Protein AF-A0AAD9S225-F1 (afdb_monomer)

Foldseek 3Di:
DDDPPPDPPDPDPPPPCVVCVVVLLCCCPVVVDDLVVSLVVVVVVVDPDDDSVVSVCCCCPVVVDDPDDDLVVLLVVVVVCVVLVPPPVCPDSPDDDWDDDSNDTDDPVRSVVSSVVSVSVVVVVPVPPPPPPVPPPPPPPPDDDDDPDPDDDPPDDPDDDDDPPPDDDDDDDDDDDDDDDDDDDDDDDDDDDDDDDDDDDDDDDDDDDPPPPPPPPPPPPVPPPDPDPPPPPDDDDDDDDD

Structure (mmCIF, N/CA/C/O backbone):
data_AF-A0AAD9S225-F1
#
_entry.id   AF-A0AAD9S225-F1
#
loop_
_atom_site.group_PDB
_atom_site.id
_atom_site.type_symbol
_atom_site.label_atom_id
_atom_site.label_alt_id
_atom_site.label_comp_id
_atom_site.label_asym_id
_atom_site.label_entity_id
_atom_site.label_seq_id
_atom_site.pdbx_PDB_ins_code
_atom_site.Cartn_x
_atom_site.Cartn_y
_atom_site.Cartn_z
_atom_site.occupancy
_atom_site.B_iso_or_equiv
_atom_site.auth_seq_id
_atom_site.auth_comp_id
_atom_site.auth_asym_id
_atom_site.auth_atom_id
_atom_site.pdbx_PDB_model_num
ATOM 1 N N . MET A 1 1 ? -30.671 -4.377 -16.176 1.00 51.84 1 MET A N 1
ATOM 2 C CA . MET A 1 1 ? -30.021 -4.356 -14.847 1.00 51.84 1 MET A CA 1
ATOM 3 C C . MET A 1 1 ? -29.310 -3.015 -14.700 1.00 51.84 1 MET A C 1
ATOM 5 O O . MET A 1 1 ? -28.322 -2.814 -15.397 1.00 51.84 1 MET A O 1
ATOM 9 N N . PRO A 1 2 ? -29.843 -2.059 -13.921 1.00 59.31 2 PRO A N 1
ATOM 10 C CA . PRO A 1 2 ? -29.206 -0.758 -13.739 1.00 59.31 2 PRO A CA 1
ATOM 11 C C . PRO A 1 2 ? -27.871 -0.929 -13.006 1.00 59.31 2 PRO A C 1
ATOM 13 O O . PRO A 1 2 ? -27.799 -1.584 -11.969 1.00 59.31 2 PRO A O 1
ATOM 16 N N . ALA A 1 3 ? -26.801 -0.362 -13.563 1.00 62.50 3 ALA A N 1
ATOM 17 C CA . ALA A 1 3 ? -25.506 -0.328 -12.904 1.00 62.50 3 ALA A CA 1
ATOM 18 C C . ALA A 1 3 ? -25.627 0.558 -11.659 1.00 62.50 3 ALA A C 1
ATOM 20 O O . ALA A 1 3 ? -25.791 1.771 -11.771 1.00 62.50 3 ALA A O 1
ATOM 21 N N . HIS A 1 4 ? -25.570 -0.043 -10.469 1.00 60.03 4 HIS A N 1
ATOM 22 C CA . HIS A 1 4 ? -25.487 0.710 -9.224 1.00 60.03 4 HIS A CA 1
ATOM 23 C C . HIS A 1 4 ? -24.165 1.481 -9.215 1.00 60.03 4 HIS A C 1
ATOM 25 O O . HIS A 1 4 ? -23.107 0.943 -8.881 1.00 60.03 4 HIS A O 1
ATOM 31 N N . SER A 1 5 ? -24.221 2.749 -9.619 1.00 65.88 5 SER A N 1
ATOM 32 C CA . SER A 1 5 ? -23.138 3.704 -9.448 1.00 65.88 5 SER A CA 1
ATOM 33 C C . SER A 1 5 ? -22.826 3.780 -7.957 1.00 65.88 5 SER A C 1
ATOM 35 O O . SER A 1 5 ? -23.602 4.341 -7.183 1.00 65.88 5 SER A O 1
ATOM 37 N N . ARG A 1 6 ? -21.712 3.167 -7.537 1.00 68.38 6 ARG A N 1
ATOM 38 C CA . ARG A 1 6 ? -21.201 3.297 -6.171 1.00 68.38 6 ARG A CA 1
ATOM 39 C C . ARG A 1 6 ? -20.896 4.771 -5.945 1.00 68.38 6 ARG A C 1
ATOM 41 O O . ARG A 1 6 ? -19.870 5.261 -6.412 1.00 68.38 6 ARG A O 1
ATOM 48 N N . ALA A 1 7 ? -21.806 5.466 -5.269 1.00 71.88 7 ALA A N 1
ATOM 49 C CA . ALA A 1 7 ? -21.567 6.815 -4.796 1.00 71.88 7 ALA A CA 1
ATOM 50 C C . ALA A 1 7 ? -20.256 6.794 -4.006 1.00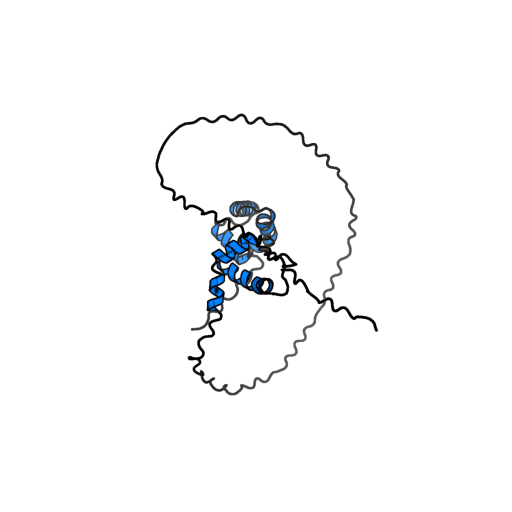 71.88 7 ALA A C 1
ATOM 52 O O . ALA A 1 7 ? -20.094 5.996 -3.078 1.00 71.88 7 ALA A O 1
ATOM 53 N N . ILE A 1 8 ? -19.288 7.607 -4.431 1.00 69.38 8 ILE A N 1
ATOM 54 C CA . ILE A 1 8 ? -18.036 7.756 -3.698 1.00 69.38 8 ILE A CA 1
ATOM 55 C C . ILE A 1 8 ? -18.437 8.318 -2.333 1.00 69.38 8 ILE A C 1
ATOM 57 O O . ILE A 1 8 ? -19.059 9.383 -2.305 1.00 69.38 8 ILE A O 1
ATOM 61 N N . PRO A 1 9 ? -18.153 7.618 -1.220 1.00 67.69 9 PRO A N 1
ATOM 62 C CA . PRO A 1 9 ? -18.540 8.099 0.094 1.00 67.69 9 PRO A CA 1
ATOM 63 C C . PRO A 1 9 ? -17.932 9.485 0.290 1.00 67.69 9 PRO A C 1
ATOM 65 O O . PRO A 1 9 ? -16.713 9.664 0.201 1.00 67.69 9 PRO A O 1
ATOM 68 N N . VAL A 1 10 ? -18.808 10.470 0.483 1.00 67.25 10 VAL A N 1
ATOM 69 C CA . VAL A 1 10 ? -18.423 11.855 0.738 1.00 67.25 10 VAL A CA 1
ATOM 70 C C . VAL A 1 10 ? -17.549 11.851 1.987 1.00 67.25 10 VAL A C 1
ATOM 72 O O . VAL A 1 10 ? -17.947 11.338 3.032 1.00 67.25 10 VAL A O 1
ATOM 75 N N . ARG A 1 11 ? -16.324 12.367 1.856 1.00 65.75 11 ARG A N 1
ATOM 76 C CA . ARG A 1 11 ? -15.382 12.504 2.969 1.00 65.75 11 ARG A CA 1
ATOM 77 C C . ARG A 1 11 ? -16.007 13.438 4.000 1.00 65.75 11 ARG A C 1
ATOM 79 O O . ARG A 1 11 ? -16.084 14.639 3.761 1.00 65.75 11 ARG A O 1
ATOM 86 N N . SER A 1 12 ? -16.462 12.898 5.125 1.00 71.00 12 SER A N 1
ATOM 87 C CA . SER A 1 12 ? -16.866 13.710 6.270 1.00 71.00 12 SER A CA 1
ATOM 88 C C . SER A 1 12 ? -15.643 14.496 6.744 1.00 71.00 12 SER A C 1
ATOM 90 O O . SER A 1 12 ? -14.639 13.885 7.117 1.00 71.00 12 SER A O 1
ATOM 92 N N . ALA A 1 13 ? -15.710 15.830 6.696 1.00 62.69 13 ALA A N 1
ATOM 93 C CA . ALA A 1 13 ? -14.618 16.726 7.095 1.00 62.69 13 ALA A CA 1
ATOM 94 C C . ALA A 1 13 ? -14.143 16.484 8.544 1.00 62.69 13 ALA A C 1
ATOM 96 O O . ALA A 1 13 ? -12.997 16.781 8.871 1.00 62.69 13 ALA A O 1
ATOM 97 N N . ASP A 1 14 ? -14.981 15.840 9.359 1.00 71.06 14 ASP A N 1
ATOM 98 C CA . ASP A 1 14 ? -14.706 15.496 10.753 1.00 71.06 14 ASP A CA 1
ATOM 99 C C . ASP A 1 14 ? -14.158 14.072 10.961 1.00 71.06 14 ASP A C 1
ATOM 101 O O . ASP A 1 14 ? -14.161 13.565 12.085 1.00 71.06 14 ASP A O 1
ATOM 105 N N . ASP A 1 15 ? -13.685 13.378 9.913 1.00 89.44 15 ASP A N 1
ATOM 106 C CA . ASP A 1 15 ? -13.102 12.048 10.114 1.00 89.44 15 ASP A CA 1
ATOM 107 C C . ASP A 1 15 ? -11.775 12.163 10.885 1.00 89.44 15 ASP A C 1
ATOM 109 O O . ASP A 1 15 ? -10.758 12.630 10.362 1.00 89.44 15 ASP A O 1
ATOM 113 N N . VAL A 1 16 ? -11.778 11.705 12.141 1.00 93.56 16 VAL A N 1
ATOM 114 C CA . VAL A 1 16 ? -10.637 11.739 13.078 1.00 93.56 16 VAL A CA 1
ATOM 115 C C . VAL A 1 16 ? -9.352 11.186 12.434 1.00 93.56 16 VAL A C 1
ATOM 117 O O . VAL A 1 16 ? -8.251 11.653 12.715 1.00 93.56 16 VAL A O 1
ATOM 120 N N . TRP A 1 17 ? -9.478 10.250 11.489 1.00 94.19 17 TRP A N 1
ATOM 121 C CA . TRP A 1 17 ? -8.362 9.701 10.713 1.00 94.19 17 TRP A CA 1
ATOM 122 C C . TRP A 1 17 ? -7.634 10.724 9.839 1.00 94.19 17 TRP A C 1
ATOM 124 O O . TRP A 1 17 ? -6.413 10.659 9.732 1.00 94.19 17 TRP A O 1
ATOM 134 N N . HIS A 1 18 ? -8.358 11.642 9.196 1.00 93.12 18 HIS A N 1
ATOM 135 C CA . HIS A 1 18 ? -7.764 12.684 8.353 1.00 93.12 18 HIS A CA 1
ATOM 136 C C . HIS A 1 18 ? -7.072 13.747 9.207 1.00 93.12 18 HIS A C 1
ATOM 138 O O . HIS A 1 18 ? -5.959 14.162 8.890 1.00 93.12 18 HIS A O 1
ATOM 144 N N . ARG A 1 19 ? -7.678 14.114 10.344 1.00 94.62 19 ARG A N 1
ATOM 145 C CA . ARG A 1 19 ? -7.103 15.089 11.283 1.00 94.62 19 ARG A CA 1
ATOM 146 C C . ARG A 1 19 ? -5.702 14.696 11.759 1.00 94.62 19 ARG A C 1
ATOM 148 O O . ARG A 1 19 ? -4.845 15.561 11.902 1.00 94.62 19 ARG A O 1
ATOM 155 N N . HIS A 1 20 ? -5.456 13.403 11.967 1.00 96.00 20 HIS A N 1
ATOM 156 C CA . HIS A 1 20 ? -4.150 12.895 12.397 1.00 96.00 20 HIS A CA 1
ATOM 157 C C . HIS A 1 20 ? -3.403 12.116 11.307 1.00 96.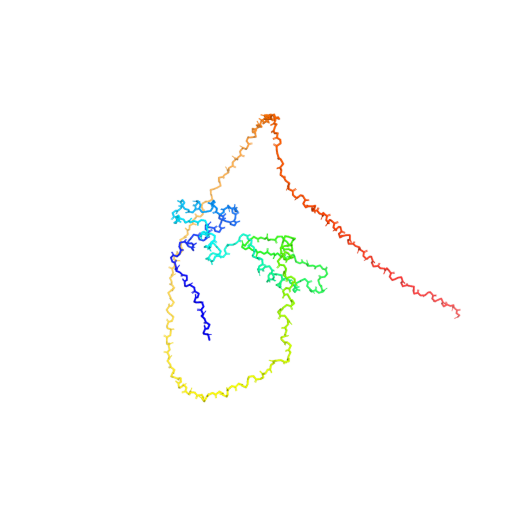00 20 HIS A C 1
ATOM 159 O O . HIS A 1 20 ? -2.490 11.345 11.609 1.00 96.00 20 HIS A O 1
ATOM 165 N N . GLU A 1 21 ? -3.750 12.312 10.033 1.00 95.06 21 GLU A N 1
ATOM 166 C CA . GLU A 1 21 ? -3.116 11.604 8.918 1.00 95.06 21 GLU A CA 1
ATOM 167 C C . GLU A 1 21 ? -1.596 11.808 8.900 1.00 95.06 21 GLU A C 1
ATOM 169 O O . GLU A 1 21 ? -0.853 10.854 8.680 1.00 95.06 21 GLU A O 1
ATOM 174 N N . SER A 1 22 ? -1.120 13.029 9.162 1.00 95.56 22 SER A N 1
ATOM 175 C CA . SER A 1 22 ? 0.312 13.354 9.181 1.00 95.56 22 SER A CA 1
ATOM 176 C C . SER A 1 22 ? 1.071 12.570 10.255 1.00 95.56 22 SER A C 1
ATOM 178 O O . SER A 1 22 ? 2.108 11.979 9.964 1.00 95.56 22 SER A O 1
ATOM 180 N N . GLN A 1 23 ? 0.522 12.499 11.468 1.00 97.00 23 GLN A N 1
ATOM 181 C CA . GLN A 1 23 ? 1.107 11.758 12.588 1.00 97.00 23 GLN A CA 1
ATOM 182 C C . GLN A 1 23 ? 1.129 10.254 12.306 1.00 97.00 23 GLN A C 1
ATOM 184 O O . GLN A 1 23 ? 2.142 9.594 12.521 1.00 97.00 23 GLN A O 1
ATOM 189 N N . ILE A 1 24 ? 0.031 9.715 11.769 1.00 96.62 24 ILE A N 1
ATOM 190 C CA . ILE A 1 24 ? -0.061 8.304 11.383 1.00 96.62 24 ILE A CA 1
ATOM 191 C C . ILE A 1 24 ? 0.952 7.986 10.277 1.00 96.62 24 ILE A C 1
ATOM 193 O O . ILE A 1 24 ? 1.637 6.967 10.346 1.00 96.62 24 ILE A O 1
ATOM 197 N N . LYS A 1 25 ? 1.075 8.854 9.263 1.00 94.94 25 LYS A N 1
ATOM 198 C CA . LYS A 1 25 ? 2.061 8.704 8.184 1.00 94.94 25 LYS A CA 1
ATOM 199 C C . LYS A 1 25 ? 3.484 8.703 8.716 1.00 94.94 25 LYS A C 1
ATOM 201 O O . LYS A 1 25 ? 4.252 7.837 8.311 1.00 94.94 25 LYS A O 1
ATOM 206 N N . ASP A 1 26 ? 3.816 9.620 9.618 1.00 95.00 26 ASP A N 1
ATOM 207 C CA . ASP A 1 26 ? 5.150 9.701 10.206 1.00 95.00 26 ASP A CA 1
ATOM 208 C C . ASP A 1 26 ? 5.508 8.422 10.978 1.00 95.00 26 ASP A C 1
ATOM 210 O O . ASP A 1 26 ? 6.503 7.761 10.671 1.00 95.00 26 ASP A O 1
ATOM 214 N N . LEU A 1 27 ? 4.634 7.991 11.893 1.00 96.12 27 LEU A N 1
ATOM 215 C CA . LEU A 1 27 ? 4.838 6.767 12.672 1.00 96.12 27 LEU A CA 1
ATOM 216 C C . LEU A 1 27 ? 4.964 5.526 11.770 1.00 96.12 27 LEU A C 1
ATOM 218 O O . LEU A 1 27 ? 5.838 4.678 11.963 1.00 96.12 27 LEU A O 1
ATOM 222 N N . TYR A 1 28 ? 4.099 5.416 10.761 1.00 93.31 28 TYR A N 1
ATOM 223 C CA . TYR A 1 28 ? 4.013 4.222 9.925 1.00 93.31 28 TYR A CA 1
ATOM 224 C C . TYR A 1 28 ? 5.099 4.158 8.838 1.00 93.31 28 TYR A C 1
ATOM 226 O O . TYR A 1 28 ? 5.659 3.090 8.584 1.00 93.31 28 TYR A O 1
ATOM 234 N N . GLN A 1 29 ? 5.400 5.277 8.170 1.00 90.94 29 GLN A N 1
ATOM 235 C CA . GLN A 1 29 ? 6.346 5.331 7.047 1.00 90.94 29 GLN A CA 1
ATOM 236 C C . GLN A 1 29 ? 7.765 5.669 7.499 1.00 90.94 29 GLN A C 1
ATOM 238 O O . GLN A 1 29 ? 8.698 4.939 7.155 1.00 90.94 29 GLN A O 1
ATOM 243 N N . ASN A 1 30 ? 7.923 6.757 8.259 1.00 91.06 30 ASN A N 1
ATOM 244 C CA . ASN A 1 30 ? 9.236 7.286 8.622 1.00 91.06 30 ASN A CA 1
ATOM 245 C C . ASN A 1 30 ? 9.840 6.462 9.759 1.00 91.06 30 ASN A C 1
ATOM 247 O O . ASN A 1 30 ? 10.951 5.953 9.632 1.00 91.06 30 ASN A O 1
ATOM 251 N N . GLN A 1 31 ? 9.069 6.238 10.826 1.00 94.50 31 GLN A N 1
ATOM 252 C CA . GLN A 1 31 ? 9.535 5.488 11.997 1.00 94.50 31 GLN A CA 1
ATOM 253 C C . GLN A 1 31 ? 9.406 3.964 11.838 1.00 94.50 31 GLN A C 1
ATOM 255 O O . GLN A 1 31 ? 9.923 3.210 12.659 1.00 94.50 31 GLN A O 1
ATOM 260 N N . ARG A 1 32 ? 8.732 3.495 10.775 1.00 91.44 32 ARG A N 1
ATOM 261 C CA . ARG A 1 32 ? 8.502 2.071 10.456 1.00 91.44 32 ARG A CA 1
ATOM 262 C C . ARG A 1 32 ? 7.884 1.252 11.601 1.00 91.44 32 ARG A C 1
ATOM 264 O O . ARG A 1 32 ? 8.096 0.036 11.647 1.00 91.44 32 ARG A O 1
ATOM 271 N N . LYS A 1 33 ? 7.099 1.893 12.472 1.00 96.00 33 LYS A N 1
ATOM 272 C CA . LYS A 1 33 ? 6.408 1.249 13.598 1.00 96.00 33 LYS A CA 1
ATOM 273 C C . LYS A 1 33 ? 5.445 0.162 13.115 1.00 96.00 33 LYS A C 1
ATOM 275 O O . LYS A 1 33 ? 4.930 0.212 11.989 1.00 96.00 33 LYS A O 1
ATOM 280 N N . THR A 1 34 ? 5.223 -0.855 13.943 1.00 95.94 34 THR A N 1
ATOM 281 C CA . THR A 1 34 ? 4.218 -1.888 13.648 1.00 95.94 34 THR A CA 1
ATOM 282 C C . THR A 1 34 ? 2.812 -1.298 13.749 1.00 95.94 34 THR A C 1
ATOM 284 O O . THR A 1 34 ? 2.601 -0.250 14.354 1.00 95.94 34 THR A O 1
ATOM 287 N N . LEU A 1 35 ? 1.817 -1.938 13.125 1.00 96.12 35 LEU A N 1
ATOM 288 C CA . LEU A 1 35 ? 0.449 -1.418 13.188 1.00 96.12 35 LEU A CA 1
ATOM 289 C C . LEU A 1 35 ? -0.095 -1.392 14.623 1.00 96.12 35 LEU A C 1
ATOM 291 O O . LEU A 1 35 ? -0.832 -0.478 14.975 1.00 96.12 35 LEU A O 1
ATOM 295 N N . GLU A 1 36 ? 0.284 -2.380 15.431 1.00 97.50 36 GLU A N 1
ATOM 296 C CA . GLU A 1 36 ? -0.081 -2.481 16.844 1.00 97.50 36 GLU A CA 1
ATOM 297 C C . GLU A 1 36 ? 0.508 -1.322 17.653 1.00 97.50 36 GLU A C 1
ATOM 299 O O . GLU A 1 36 ? -0.218 -0.675 18.403 1.00 97.50 36 GLU A O 1
ATOM 304 N N . GLU A 1 37 ? 1.780 -0.985 17.421 1.00 98.06 37 GLU A N 1
ATOM 305 C CA . GLU A 1 37 ? 2.431 0.180 18.034 1.00 98.06 37 GLU A CA 1
ATOM 306 C C . GLU A 1 37 ? 1.768 1.494 17.612 1.00 98.06 37 GLU A C 1
ATOM 308 O O . GLU A 1 37 ? 1.487 2.341 18.457 1.00 98.06 37 GLU A O 1
ATOM 313 N N . VAL A 1 38 ? 1.491 1.674 16.313 1.00 97.56 38 VAL A N 1
ATOM 314 C CA . VAL A 1 38 ? 0.813 2.885 15.820 1.00 97.56 38 VAL A CA 1
ATOM 315 C C . VAL A 1 38 ? -0.570 3.011 16.445 1.00 97.56 38 VAL A C 1
ATOM 317 O O . VAL A 1 38 ? -0.938 4.092 16.892 1.00 97.56 38 VAL A O 1
ATOM 320 N N . LYS A 1 39 ? -1.323 1.911 16.510 1.00 97.69 39 LYS A N 1
ATOM 321 C CA . LYS A 1 39 ? -2.622 1.870 17.178 1.00 97.69 39 LYS A CA 1
ATOM 322 C C . LYS A 1 39 ? -2.490 2.307 18.639 1.00 97.69 39 LYS A C 1
ATOM 324 O O . LYS A 1 39 ? -3.200 3.221 19.042 1.00 97.69 39 LYS A O 1
ATOM 329 N N . HIS A 1 40 ? -1.584 1.694 19.400 1.00 98.38 40 HIS A N 1
ATOM 330 C CA . HIS A 1 40 ? -1.391 1.992 20.820 1.00 98.38 40 HIS A CA 1
ATOM 331 C C . HIS A 1 40 ? -1.064 3.473 21.052 1.00 98.38 40 HIS A C 1
ATOM 333 O O . HIS A 1 40 ? -1.771 4.156 21.788 1.00 98.38 40 HIS A O 1
ATOM 339 N N . LEU A 1 41 ? -0.068 4.000 20.333 1.00 97.94 41 LEU A N 1
ATOM 340 C CA . LEU A 1 41 ? 0.364 5.399 20.440 1.00 97.94 41 LEU A CA 1
ATOM 341 C C . LEU A 1 41 ? -0.735 6.400 20.069 1.00 97.94 41 LEU A C 1
ATOM 343 O O . LEU A 1 41 ? -0.763 7.521 20.574 1.00 97.94 41 LEU A O 1
ATOM 347 N N . MET A 1 42 ? -1.619 6.038 19.142 1.00 97.75 42 MET A N 1
ATOM 348 C CA . MET A 1 42 ? -2.727 6.902 18.748 1.00 97.75 42 MET A CA 1
ATOM 349 C C . MET A 1 42 ? -3.900 6.804 19.726 1.00 97.75 42 MET A C 1
ATOM 351 O O . MET A 1 42 ? -4.535 7.821 20.002 1.00 97.75 42 MET A O 1
ATOM 355 N N . GLU A 1 43 ? -4.186 5.619 20.273 1.00 97.50 43 GLU A N 1
ATOM 356 C CA . GLU A 1 43 ? -5.205 5.426 21.316 1.00 97.50 43 GLU A CA 1
ATOM 357 C C . GLU A 1 43 ? -4.839 6.187 22.600 1.00 97.50 43 GLU A C 1
ATOM 359 O O . GLU A 1 43 ? -5.709 6.826 23.188 1.00 97.50 43 GLU A O 1
ATOM 364 N N . GLU A 1 44 ? -3.555 6.240 22.970 1.00 97.81 44 GLU A N 1
ATOM 365 C CA . GLU A 1 44 ? -3.050 7.102 24.054 1.00 97.81 44 GLU A CA 1
ATOM 366 C C . GLU A 1 44 ? -3.292 8.597 23.794 1.00 97.81 44 GLU A C 1
ATOM 368 O O . GLU A 1 44 ? -3.530 9.366 24.722 1.00 97.81 44 GLU A O 1
ATOM 373 N N . LYS A 1 45 ? -3.302 9.015 22.524 1.00 96.31 45 LYS A N 1
ATOM 374 C CA . LYS A 1 45 ? -3.621 10.390 22.099 1.00 96.31 45 LYS A CA 1
ATOM 375 C C . LYS A 1 45 ? -5.126 10.657 21.980 1.00 96.31 45 LYS A C 1
ATOM 377 O O . LYS A 1 45 ? -5.518 11.692 21.442 1.00 96.31 45 LYS A O 1
ATOM 382 N N . GLY A 1 46 ? -5.967 9.736 22.451 1.00 95.88 46 GLY A N 1
ATOM 383 C CA . GLY A 1 46 ? -7.421 9.874 22.444 1.00 95.88 46 GLY A CA 1
ATOM 384 C C . GLY A 1 46 ? -8.113 9.322 21.195 1.00 95.88 46 GLY A C 1
ATOM 385 O O . GLY A 1 46 ? -9.284 9.635 20.973 1.00 95.88 46 GLY A O 1
ATOM 386 N N . PHE A 1 47 ? -7.447 8.501 20.369 1.00 95.88 47 PHE A N 1
ATOM 387 C CA . PHE A 1 47 ? -8.162 7.773 19.315 1.00 95.88 47 PHE A CA 1
ATOM 388 C C . PHE A 1 47 ? -9.170 6.780 19.906 1.00 95.88 47 PHE A C 1
ATOM 390 O O . PHE A 1 47 ? -8.913 6.170 20.946 1.00 95.88 47 PHE A O 1
ATOM 397 N N . PRO A 1 48 ? -10.305 6.547 19.221 1.00 95.50 48 PRO A N 1
ATOM 398 C CA . PRO A 1 48 ? -11.270 5.552 19.659 1.00 95.50 48 PRO A CA 1
ATOM 399 C C . PRO A 1 48 ? -10.641 4.156 19.652 1.00 95.50 48 PRO A C 1
ATOM 401 O O . PRO A 1 48 ? -10.096 3.725 18.630 1.00 95.50 48 PRO A O 1
ATOM 404 N N . LYS A 1 49 ? -10.795 3.431 20.767 1.00 97.62 49 LYS A N 1
ATOM 405 C CA . LYS A 1 49 ? -10.329 2.048 20.911 1.00 97.62 49 LYS A CA 1
ATOM 406 C C . LYS A 1 49 ? -11.068 1.146 19.926 1.00 97.62 49 LYS A C 1
ATOM 408 O O . LYS A 1 49 ? -12.259 0.883 20.084 1.00 97.62 49 LYS A O 1
ATOM 413 N N . LYS A 1 50 ? -10.377 0.702 18.877 1.00 96.62 50 LYS A N 1
ATOM 414 C CA . LYS A 1 50 ? -10.950 -0.098 17.778 1.00 96.62 50 LYS A CA 1
ATOM 415 C C . LYS A 1 50 ? -10.118 -1.360 17.539 1.00 96.62 50 LYS A C 1
ATOM 417 O O . LYS A 1 50 ? -8.915 -1.365 17.804 1.00 96.62 50 LYS A O 1
ATOM 422 N N . PRO A 1 51 ? -10.710 -2.451 17.024 1.00 97.94 51 PRO A N 1
ATOM 423 C CA . PRO A 1 51 ? -9.942 -3.651 16.710 1.00 97.94 51 PRO A CA 1
ATOM 424 C C . PRO A 1 51 ? -8.919 -3.371 15.598 1.00 97.94 51 PRO A C 1
ATOM 426 O O . PRO A 1 51 ? -9.099 -2.468 14.776 1.00 97.94 51 PRO A O 1
ATOM 429 N N . LEU A 1 52 ? -7.840 -4.160 15.568 1.00 97.44 52 LEU A N 1
ATOM 430 C CA . LEU A 1 52 ? -6.728 -3.981 14.626 1.00 97.44 52 LEU A CA 1
ATOM 431 C C . LEU A 1 52 ? -7.186 -4.092 13.158 1.00 97.44 52 LEU A C 1
ATOM 433 O O . LEU A 1 52 ? -6.715 -3.351 12.300 1.00 97.44 52 LEU A O 1
ATOM 437 N N . SER A 1 53 ? -8.179 -4.940 12.876 1.00 96.62 53 SER A N 1
ATOM 438 C CA . SER A 1 53 ? -8.788 -5.088 11.545 1.00 96.62 53 SER A CA 1
ATOM 439 C C . SER A 1 53 ? -9.413 -3.787 11.023 1.00 96.62 53 SER A C 1
ATOM 441 O O . SER A 1 53 ? -9.273 -3.449 9.843 1.00 96.62 53 SER A O 1
ATOM 443 N N . THR A 1 54 ? -10.057 -3.012 11.899 1.00 96.12 54 THR A N 1
ATOM 444 C CA . THR A 1 54 ? -10.616 -1.700 11.551 1.00 96.12 54 THR A CA 1
ATOM 445 C C . THR A 1 54 ? -9.509 -0.691 11.275 1.00 96.12 54 THR A C 1
ATOM 447 O O . THR A 1 54 ? -9.622 0.080 10.322 1.00 96.12 54 THR A O 1
ATOM 450 N N . TRP A 1 55 ? -8.422 -0.725 12.054 1.00 95.62 55 TRP A N 1
ATOM 451 C CA . TRP A 1 55 ? -7.228 0.086 11.803 1.00 95.62 55 TRP A CA 1
ATOM 452 C C . TRP A 1 55 ? -6.629 -0.211 10.427 1.00 95.62 55 TRP A C 1
ATOM 454 O O . TRP A 1 55 ? -6.427 0.707 9.634 1.00 95.62 55 TRP A O 1
ATOM 464 N N . GLU A 1 56 ? -6.423 -1.484 10.091 1.00 94.38 56 GLU A N 1
ATOM 465 C CA . GLU A 1 56 ? -5.916 -1.870 8.773 1.00 94.38 56 GLU A CA 1
ATOM 466 C C . GLU A 1 56 ? -6.815 -1.400 7.630 1.00 94.38 56 GLU A C 1
ATOM 468 O O . GLU A 1 56 ? -6.328 -0.931 6.599 1.00 94.38 56 GLU A O 1
ATOM 473 N N . SER A 1 57 ? -8.129 -1.561 7.787 1.00 94.38 57 SER A N 1
ATOM 474 C CA . SER A 1 57 ? -9.103 -1.186 6.761 1.00 94.38 57 SER A CA 1
ATOM 475 C C . SER A 1 57 ? -9.101 0.328 6.554 1.00 94.38 57 SER A C 1
ATOM 477 O O . SER A 1 57 ? -8.981 0.791 5.422 1.00 94.38 57 SER A O 1
ATOM 479 N N . LYS A 1 58 ? -9.083 1.114 7.639 1.00 94.44 58 LYS A N 1
ATOM 480 C CA . LYS A 1 58 ? -9.010 2.580 7.579 1.00 94.44 58 LYS A CA 1
ATOM 481 C C . LYS A 1 58 ? -7.692 3.088 6.999 1.00 94.44 58 LYS A C 1
ATOM 483 O O . LYS A 1 58 ? -7.713 3.954 6.127 1.00 94.44 58 LYS A O 1
ATOM 488 N N . LEU A 1 59 ? -6.547 2.517 7.376 1.00 93.75 59 LEU A N 1
ATOM 489 C CA . LEU A 1 59 ? -5.274 2.876 6.741 1.00 93.75 59 LEU A CA 1
ATOM 490 C C . LEU A 1 59 ? -5.301 2.609 5.231 1.00 93.75 59 LEU A C 1
ATOM 492 O O . LEU A 1 59 ? -4.866 3.458 4.453 1.00 93.75 59 LEU A O 1
ATOM 496 N N . ARG A 1 60 ? -5.851 1.463 4.810 1.00 92.00 60 ARG A N 1
ATOM 497 C CA . ARG A 1 60 ? -5.897 1.052 3.399 1.00 92.00 60 ARG A CA 1
ATOM 498 C C . ARG A 1 60 ? -6.889 1.851 2.561 1.00 92.00 60 ARG A C 1
ATOM 500 O O . ARG A 1 60 ? -6.554 2.215 1.437 1.00 92.00 60 ARG A O 1
ATOM 507 N N . GLU A 1 61 ? -8.097 2.072 3.060 1.00 91.25 61 GLU A N 1
ATOM 508 C CA . GLU A 1 61 ? -9.198 2.667 2.295 1.00 91.25 61 GLU A CA 1
ATOM 509 C C . GLU A 1 61 ? -9.207 4.190 2.409 1.00 91.25 61 GLU A C 1
ATOM 511 O O . GLU A 1 61 ? -9.295 4.891 1.399 1.00 91.25 61 GLU A O 1
ATOM 516 N N . THR A 1 62 ? -9.065 4.699 3.634 1.00 92.12 62 THR A N 1
ATOM 517 C CA . THR A 1 62 ? -9.199 6.123 3.951 1.00 92.12 62 THR A CA 1
ATOM 518 C C . THR A 1 62 ? -7.901 6.874 3.666 1.00 92.12 62 THR A C 1
ATOM 520 O O . THR A 1 62 ? -7.919 7.862 2.933 1.00 92.12 62 THR A O 1
ATOM 523 N N . LEU A 1 63 ? -6.766 6.386 4.180 1.00 92.19 63 LEU A N 1
ATOM 524 C CA . LEU A 1 63 ? -5.462 7.053 4.022 1.00 92.19 63 LEU A CA 1
ATOM 525 C C . LEU A 1 63 ? -4.645 6.537 2.827 1.00 92.19 63 LEU A C 1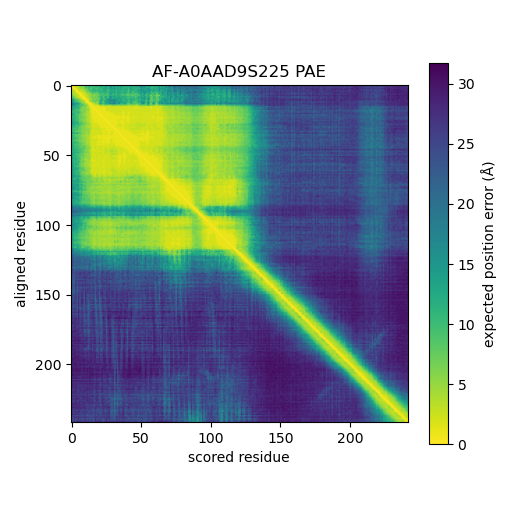
ATOM 527 O O . LEU A 1 63 ? -3.596 7.093 2.506 1.00 92.19 63 LEU A O 1
ATOM 531 N N . ARG A 1 64 ? -5.105 5.461 2.170 1.00 90.56 64 ARG A N 1
ATOM 532 C CA . ARG A 1 64 ? -4.384 4.755 1.091 1.00 90.56 64 ARG A CA 1
ATOM 533 C C . ARG A 1 64 ? -2.949 4.365 1.476 1.00 90.56 64 ARG A C 1
ATOM 535 O O . ARG A 1 64 ? -2.083 4.184 0.621 1.00 90.56 64 ARG A O 1
ATOM 542 N N . LEU A 1 65 ? -2.710 4.181 2.772 1.00 92.12 65 LEU A N 1
ATOM 543 C CA . LEU A 1 65 ? -1.435 3.774 3.335 1.00 92.12 65 LEU A CA 1
ATOM 544 C C . LEU A 1 65 ? -1.314 2.259 3.280 1.00 92.12 65 LEU A C 1
ATOM 546 O O . LEU A 1 65 ? -2.098 1.511 3.862 1.00 92.12 65 LEU A O 1
ATOM 550 N N . ARG A 1 66 ? -0.294 1.799 2.563 1.00 90.00 66 ARG A N 1
ATOM 551 C CA . ARG A 1 66 ? 0.065 0.388 2.452 1.00 90.00 66 ARG A CA 1
ATOM 552 C C . ARG A 1 66 ? 1.569 0.228 2.573 1.00 90.00 66 ARG A C 1
ATOM 554 O O . ARG A 1 66 ? 2.331 0.925 1.911 1.00 90.00 66 ARG A O 1
ATOM 561 N N . LYS A 1 67 ? 1.996 -0.745 3.375 1.00 84.81 67 LYS A N 1
ATOM 562 C CA . LYS A 1 67 ? 3.415 -1.110 3.488 1.00 84.81 67 LYS A CA 1
ATOM 563 C C . LYS A 1 67 ? 3.932 -1.841 2.244 1.00 84.81 67 LYS A C 1
ATOM 565 O O . LYS A 1 67 ? 5.123 -1.808 1.960 1.00 84.81 67 LYS A O 1
ATOM 570 N N . ARG A 1 68 ? 3.045 -2.533 1.521 1.00 88.12 68 ARG A N 1
ATOM 571 C CA . ARG A 1 68 ? 3.357 -3.333 0.327 1.00 88.12 68 ARG A CA 1
ATOM 572 C C . ARG A 1 68 ? 2.286 -3.125 -0.743 1.00 88.12 68 ARG A C 1
ATOM 574 O O . ARG A 1 68 ? 1.116 -2.946 -0.405 1.00 88.12 68 ARG A O 1
ATOM 581 N N . ALA A 1 69 ? 2.686 -3.152 -2.013 1.00 91.69 69 ALA A N 1
ATOM 582 C CA . ALA A 1 69 ? 1.748 -3.140 -3.134 1.00 91.69 69 ALA A CA 1
ATOM 583 C C . ALA A 1 69 ? 1.007 -4.485 -3.209 1.00 91.69 69 ALA A C 1
ATOM 585 O O . ALA A 1 69 ? 1.552 -5.519 -2.812 1.00 91.69 69 ALA A O 1
ATOM 586 N N . ASN A 1 70 ? -0.241 -4.472 -3.679 1.00 91.44 70 ASN A N 1
ATOM 587 C CA . ASN A 1 70 ? -1.018 -5.697 -3.834 1.00 91.44 70 ASN A CA 1
ATOM 588 C C . ASN A 1 70 ? -0.535 -6.486 -5.063 1.00 91.44 70 ASN A C 1
ATOM 590 O O . ASN A 1 70 ? -0.018 -5.904 -6.014 1.00 91.44 70 ASN A O 1
ATOM 594 N N . ALA A 1 71 ? -0.785 -7.798 -5.082 1.00 91.12 71 ALA A N 1
ATOM 595 C CA . ALA A 1 71 ? -0.565 -8.664 -6.240 1.00 91.12 71 ALA A CA 1
ATOM 596 C C . ALA A 1 71 ? -1.165 -8.068 -7.526 1.00 91.12 71 ALA A C 1
ATOM 598 O O . ALA A 1 71 ? -0.518 -8.068 -8.564 1.00 91.12 71 ALA A O 1
ATOM 599 N N . LYS A 1 72 ? -2.367 -7.486 -7.427 1.00 89.56 72 LYS A N 1
ATOM 600 C CA . LYS A 1 72 ? -3.086 -6.854 -8.547 1.00 89.56 72 LYS A CA 1
ATOM 601 C C . LYS A 1 72 ? -2.488 -5.522 -9.013 1.00 89.56 72 LYS A C 1
ATOM 603 O O . LYS A 1 72 ? -2.733 -5.118 -10.143 1.00 89.56 72 LYS A O 1
ATOM 608 N N . ASP A 1 73 ? -1.714 -4.850 -8.162 1.00 91.69 73 ASP A N 1
ATOM 609 C CA . ASP A 1 73 ? -1.124 -3.544 -8.474 1.00 91.69 73 ASP A CA 1
ATOM 610 C C . ASP A 1 73 ? 0.190 -3.710 -9.262 1.00 91.69 73 ASP A C 1
ATOM 612 O O . ASP A 1 73 ? 0.550 -2.860 -10.076 1.00 91.69 73 ASP A O 1
ATOM 616 N N . TRP A 1 74 ? 0.907 -4.823 -9.056 1.00 93.56 74 TRP A N 1
ATOM 617 C CA . TRP A 1 74 ? 2.182 -5.103 -9.726 1.00 93.56 74 TRP A CA 1
ATOM 618 C C . TRP A 1 74 ? 2.108 -5.147 -11.261 1.00 93.56 74 TRP A C 1
ATOM 620 O O . TRP A 1 74 ? 2.996 -4.555 -11.880 1.00 93.56 74 TRP A O 1
ATOM 630 N N . PRO A 1 75 ? 1.087 -5.760 -11.899 1.00 90.94 75 PRO A N 1
ATOM 631 C CA . PRO A 1 75 ? 0.915 -5.686 -13.349 1.00 90.94 75 PRO A CA 1
ATOM 632 C C . PRO A 1 75 ? 0.814 -4.251 -13.873 1.00 90.94 75 PRO A C 1
ATOM 634 O O . PRO A 1 75 ? 1.481 -3.908 -14.845 1.00 90.94 75 PRO A O 1
ATOM 637 N N . LEU A 1 76 ? 0.063 -3.382 -13.188 1.00 91.44 76 LEU A N 1
ATOM 638 C CA . LEU A 1 76 ? -0.095 -1.976 -13.579 1.00 91.44 76 LEU A CA 1
ATOM 639 C C . LEU A 1 76 ? 1.228 -1.209 -13.466 1.00 91.44 76 LEU A C 1
ATOM 641 O O . LEU A 1 76 ? 1.606 -0.459 -14.367 1.00 91.44 76 LEU A O 1
ATOM 645 N N . ILE A 1 77 ? 1.965 -1.436 -12.373 1.00 92.69 77 ILE A N 1
ATOM 646 C CA . ILE A 1 77 ? 3.304 -0.866 -12.182 1.00 92.69 77 ILE A CA 1
ATOM 647 C C . ILE A 1 77 ? 4.224 -1.320 -13.323 1.00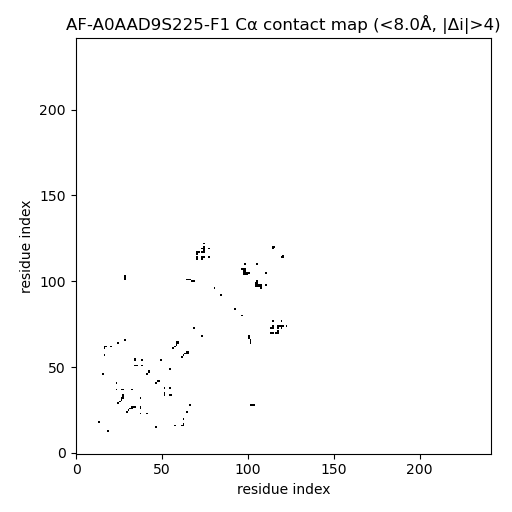 92.69 77 ILE A C 1
ATOM 649 O O . ILE A 1 77 ? 4.919 -0.497 -13.920 1.00 92.69 77 ILE A O 1
ATOM 653 N N . TYR A 1 78 ? 4.203 -2.611 -13.663 1.00 92.44 78 TYR A N 1
ATOM 654 C CA . TYR A 1 78 ? 5.026 -3.166 -14.732 1.00 92.44 78 TYR A CA 1
ATOM 655 C C . TYR A 1 78 ? 4.687 -2.578 -16.104 1.00 92.44 78 TYR A C 1
ATOM 657 O O . TYR A 1 78 ? 5.598 -2.148 -16.815 1.00 92.44 78 TYR A O 1
ATOM 665 N N . GLN A 1 79 ? 3.399 -2.464 -16.439 1.00 92.00 79 GLN A N 1
ATOM 666 C CA . GLN A 1 79 ? 2.929 -1.859 -17.685 1.00 92.00 79 GLN A CA 1
ATOM 667 C C . GLN A 1 79 ? 3.459 -0.429 -17.863 1.00 92.00 79 GLN A C 1
ATOM 669 O O . GLN A 1 79 ? 3.870 -0.046 -18.957 1.00 92.00 79 GLN A O 1
ATOM 674 N N . HIS A 1 80 ? 3.537 0.345 -16.778 1.00 90.88 80 HIS A N 1
ATOM 675 C CA . HIS A 1 80 ? 4.105 1.693 -16.812 1.00 90.88 80 HIS A CA 1
ATOM 676 C C . HIS A 1 80 ? 5.625 1.705 -17.069 1.00 90.88 80 HIS A C 1
ATOM 678 O O . HIS A 1 80 ? 6.166 2.643 -17.660 1.00 90.88 80 HIS A O 1
ATOM 684 N N . ILE A 1 81 ? 6.342 0.666 -16.633 1.00 90.44 81 ILE A N 1
ATOM 685 C CA . ILE A 1 81 ? 7.799 0.567 -16.780 1.00 90.44 81 ILE A CA 1
ATOM 686 C C . ILE A 1 81 ? 8.198 -0.039 -18.135 1.00 90.44 81 ILE A C 1
ATOM 688 O O . ILE A 1 81 ? 9.262 0.295 -18.662 1.00 90.44 81 ILE A O 1
ATOM 692 N N . LEU A 1 82 ? 7.346 -0.879 -18.729 1.00 89.81 82 LEU A N 1
ATOM 693 C CA . LEU A 1 82 ? 7.592 -1.584 -19.990 1.00 89.81 82 LEU A CA 1
ATOM 694 C C . LEU A 1 82 ? 8.120 -0.691 -21.129 1.00 89.81 82 LEU A C 1
ATOM 696 O O . LEU A 1 82 ? 9.143 -1.057 -21.715 1.00 89.81 82 LEU A O 1
ATOM 700 N N . PRO A 1 83 ? 7.528 0.483 -21.436 1.00 88.62 83 PRO A N 1
ATOM 701 C CA . PRO A 1 83 ? 8.040 1.357 -22.492 1.00 88.62 83 PRO A CA 1
ATOM 702 C C . PRO A 1 83 ? 9.494 1.770 -22.256 1.00 88.62 83 PRO A C 1
ATOM 704 O O . PRO A 1 83 ? 10.299 1.804 -23.183 1.00 88.62 83 PRO A O 1
ATOM 707 N N . ARG A 1 84 ? 9.873 2.013 -20.994 1.00 86.81 84 ARG A N 1
ATOM 708 C CA . ARG A 1 84 ? 11.242 2.403 -20.627 1.00 86.81 84 ARG A CA 1
ATOM 709 C C . ARG A 1 84 ? 12.243 1.269 -20.824 1.00 86.81 84 ARG A C 1
ATOM 711 O O . ARG A 1 84 ? 13.393 1.556 -21.142 1.00 86.81 84 ARG A O 1
ATOM 718 N N . LEU A 1 85 ? 11.809 0.022 -20.640 1.00 85.25 85 LEU A N 1
ATOM 719 C CA . LEU A 1 85 ? 12.630 -1.171 -20.860 1.00 85.25 85 LEU A CA 1
ATOM 720 C C . LEU A 1 85 ? 12.763 -1.511 -22.349 1.00 85.25 85 LEU A C 1
ATOM 722 O O . LEU A 1 85 ? 13.833 -1.923 -22.781 1.00 85.25 85 LEU A O 1
ATOM 726 N N . LYS A 1 86 ? 11.697 -1.317 -23.136 1.00 84.38 86 LYS A N 1
ATOM 727 C CA . LYS A 1 86 ? 11.650 -1.684 -24.561 1.00 84.38 86 LYS A CA 1
ATOM 728 C C . LYS A 1 86 ? 12.372 -0.706 -25.490 1.00 84.38 86 LYS A C 1
ATOM 730 O O . LYS A 1 86 ? 12.570 -1.045 -26.648 1.00 84.38 86 LYS A O 1
ATOM 735 N N . HIS A 1 87 ? 12.759 0.491 -25.040 1.00 80.62 87 HIS A N 1
ATOM 736 C CA . HIS A 1 87 ? 13.405 1.477 -25.914 1.00 80.62 87 HIS A CA 1
ATOM 737 C C . HIS A 1 87 ? 14.798 1.006 -26.397 1.00 80.62 87 HIS A C 1
ATOM 739 O O . HIS A 1 87 ? 15.770 1.099 -25.642 1.00 80.62 87 HIS A O 1
ATOM 745 N N . PRO A 1 88 ? 14.952 0.617 -27.681 1.00 68.12 88 PRO A N 1
ATOM 746 C CA . PRO A 1 88 ? 16.170 -0.029 -28.189 1.00 68.12 88 PRO A CA 1
ATOM 747 C C . PRO A 1 88 ? 17.371 0.925 -28.260 1.00 68.12 88 PRO A C 1
ATOM 749 O O . PRO A 1 88 ? 18.525 0.506 -28.230 1.00 68.12 88 PRO A O 1
ATOM 752 N N . LYS A 1 89 ? 17.115 2.240 -28.302 1.00 73.06 89 LYS A N 1
ATOM 753 C CA . LYS A 1 89 ? 18.148 3.285 -28.392 1.00 73.06 89 LYS A CA 1
ATOM 754 C C . LYS A 1 89 ? 18.882 3.549 -27.068 1.00 73.06 89 LYS A C 1
ATOM 756 O O . LYS A 1 89 ? 19.819 4.342 -27.039 1.00 73.06 89 LYS A O 1
ATOM 761 N N . LYS A 1 90 ? 18.482 2.911 -25.961 1.00 63.62 90 LYS A N 1
ATOM 762 C CA . LYS A 1 90 ? 19.129 3.046 -24.647 1.00 63.62 90 LYS A CA 1
ATOM 763 C C . LYS A 1 90 ? 19.752 1.711 -24.231 1.00 63.62 90 LYS A C 1
ATOM 765 O O . LYS A 1 90 ? 19.264 1.065 -23.315 1.00 63.62 90 LYS A O 1
ATOM 770 N N . LYS A 1 91 ? 20.865 1.326 -24.875 1.00 63.06 91 LYS A N 1
ATOM 771 C CA . LYS A 1 91 ? 21.666 0.129 -24.513 1.00 63.06 91 LYS A CA 1
ATOM 772 C C . LYS A 1 91 ? 22.115 0.104 -23.038 1.00 63.06 91 LYS A C 1
ATOM 774 O O . LYS A 1 91 ? 22.431 -0.953 -22.514 1.00 63.06 91 LYS A O 1
ATOM 779 N N . ALA A 1 92 ? 22.067 1.246 -22.350 1.00 64.38 92 ALA A N 1
ATOM 780 C CA . ALA A 1 92 ? 22.054 1.333 -20.897 1.00 64.38 92 ALA A CA 1
ATOM 781 C C . ALA A 1 92 ? 20.906 2.261 -20.470 1.00 64.38 92 ALA A C 1
ATOM 783 O O . ALA A 1 92 ? 20.783 3.374 -21.001 1.00 64.38 92 ALA A O 1
ATOM 784 N N . LEU A 1 93 ? 20.071 1.848 -19.507 1.00 65.25 93 LEU A N 1
ATOM 785 C CA . LEU A 1 93 ? 19.150 2.766 -18.833 1.00 65.25 93 LEU A CA 1
ATOM 786 C C . LEU A 1 93 ? 19.988 3.851 -18.139 1.00 65.25 93 LEU A C 1
ATOM 788 O O . LEU A 1 93 ? 20.406 3.694 -16.998 1.00 65.25 93 LEU A O 1
ATOM 792 N N . LYS A 1 94 ? 20.221 4.981 -18.821 1.00 71.25 94 LYS A N 1
ATOM 793 C CA . LYS A 1 94 ? 20.973 6.125 -18.268 1.00 71.25 94 LYS A CA 1
ATOM 794 C C . LYS A 1 94 ? 20.373 6.648 -16.955 1.00 71.25 94 LYS A C 1
ATOM 796 O O . LYS A 1 94 ? 21.052 7.327 -16.198 1.00 71.25 94 LYS A O 1
ATOM 801 N N . LYS A 1 95 ? 19.095 6.358 -16.690 1.00 81.25 95 LYS A N 1
ATOM 802 C CA . LYS A 1 95 ? 18.398 6.727 -15.456 1.00 81.25 95 LYS A CA 1
ATOM 803 C C . LYS A 1 95 ? 17.887 5.463 -14.776 1.00 81.25 95 LYS A C 1
ATOM 805 O O . LYS A 1 95 ? 17.140 4.702 -15.388 1.00 81.25 95 LYS A O 1
ATOM 810 N N . LYS A 1 96 ? 18.270 5.266 -13.513 1.00 83.62 96 LYS A N 1
ATOM 811 C CA . LYS A 1 96 ? 17.731 4.195 -12.668 1.00 83.62 96 LYS A CA 1
ATOM 812 C C . LYS A 1 96 ? 16.223 4.410 -12.507 1.00 83.62 96 LYS A C 1
ATOM 814 O O . LYS A 1 96 ? 15.799 5.472 -12.052 1.00 83.62 96 LYS A O 1
ATOM 819 N N . THR A 1 97 ? 15.416 3.425 -12.897 1.00 87.69 97 THR A N 1
ATOM 820 C CA . THR A 1 97 ? 13.974 3.441 -12.630 1.00 87.69 97 THR A CA 1
ATOM 821 C C . THR A 1 97 ? 13.766 3.192 -11.143 1.00 87.69 97 THR A C 1
ATOM 823 O O . THR A 1 97 ? 14.084 2.113 -10.650 1.00 87.69 97 THR A O 1
ATOM 826 N N . ARG A 1 98 ? 13.248 4.196 -10.435 1.00 91.19 98 ARG A N 1
ATOM 827 C CA . ARG A 1 98 ? 12.860 4.076 -9.028 1.00 91.19 98 ARG A CA 1
ATOM 828 C C . ARG A 1 98 ? 11.365 3.808 -8.957 1.00 91.19 98 ARG A C 1
ATOM 830 O O . ARG A 1 98 ? 10.589 4.497 -9.617 1.00 91.19 98 ARG A O 1
ATOM 837 N N . ILE A 1 99 ? 10.976 2.797 -8.190 1.00 93.44 99 ILE A N 1
ATOM 838 C CA . ILE A 1 99 ? 9.573 2.508 -7.897 1.00 93.44 99 ILE A CA 1
ATOM 839 C C . ILE A 1 99 ? 9.323 3.026 -6.489 1.00 93.44 99 ILE A C 1
ATOM 841 O O . ILE A 1 99 ? 9.893 2.503 -5.536 1.00 93.44 99 ILE A O 1
ATOM 845 N N . CYS A 1 100 ? 8.496 4.057 -6.360 1.00 91.88 100 CYS A N 1
ATOM 846 C CA . CYS A 1 100 ? 8.154 4.631 -5.065 1.00 91.88 100 CYS A CA 1
ATOM 847 C C . CYS A 1 100 ? 6.735 4.213 -4.687 1.00 91.88 100 CYS A C 1
ATOM 849 O O . CYS A 1 100 ? 5.794 4.466 -5.437 1.00 91.88 100 CYS A O 1
ATOM 851 N N . LEU A 1 101 ? 6.578 3.599 -3.517 1.00 90.56 101 LEU A N 1
ATOM 852 C CA . LEU A 1 101 ? 5.279 3.318 -2.915 1.00 90.56 101 LEU A CA 1
ATOM 853 C C . LEU A 1 101 ? 5.220 4.057 -1.584 1.00 90.56 101 LEU A C 1
ATOM 855 O O . LEU A 1 101 ? 6.011 3.762 -0.691 1.00 90.56 101 LEU A O 1
ATOM 859 N N . ASN A 1 102 ? 4.285 5.001 -1.443 1.00 86.75 102 ASN A N 1
ATOM 860 C CA . ASN A 1 102 ? 4.091 5.742 -0.194 1.00 86.75 102 ASN A CA 1
ATOM 861 C C . ASN A 1 102 ? 5.388 6.396 0.314 1.00 86.75 102 ASN A C 1
ATOM 863 O O . ASN A 1 102 ? 5.781 6.197 1.457 1.00 86.75 102 ASN A O 1
ATOM 867 N N . ASN A 1 103 ? 6.083 7.111 -0.577 1.00 85.69 103 ASN A N 1
ATOM 868 C CA . ASN A 1 103 ? 7.384 7.756 -0.339 1.00 85.69 103 ASN A CA 1
ATOM 869 C C . ASN A 1 103 ? 8.543 6.806 0.014 1.00 85.69 103 ASN A C 1
ATOM 871 O O . ASN A 1 103 ? 9.666 7.259 0.213 1.00 85.69 103 ASN A O 1
ATOM 875 N N . SER A 1 104 ? 8.312 5.493 0.031 1.00 87.69 104 SER A N 1
ATOM 876 C CA . SER A 1 104 ? 9.361 4.496 0.203 1.00 87.69 104 SER A CA 1
ATOM 877 C C . SER A 1 104 ? 9.848 3.999 -1.153 1.00 87.69 104 SER A C 1
ATOM 879 O O . SER A 1 104 ? 9.057 3.548 -1.987 1.00 87.69 104 SER A O 1
ATOM 881 N N . GLU A 1 105 ? 11.159 4.074 -1.381 1.00 92.81 105 GLU A N 1
ATOM 882 C CA . GLU A 1 105 ? 11.784 3.520 -2.578 1.00 92.81 105 GLU A CA 1
ATOM 883 C C . GLU A 1 105 ? 11.887 1.993 -2.465 1.00 92.81 105 GLU A C 1
ATOM 885 O O . GLU A 1 105 ? 12.501 1.441 -1.548 1.00 92.81 105 GLU A O 1
ATOM 890 N N . ILE A 1 106 ? 11.289 1.298 -3.428 1.00 93.50 106 ILE A N 1
ATOM 891 C CA . ILE A 1 106 ? 11.391 -0.147 -3.581 1.00 93.50 106 ILE A CA 1
ATOM 892 C C . ILE A 1 106 ? 12.521 -0.437 -4.567 1.00 93.50 106 ILE A C 1
ATOM 894 O O . ILE A 1 106 ? 12.479 -0.027 -5.728 1.00 93.50 106 ILE A O 1
ATOM 898 N N . LEU A 1 107 ? 13.521 -1.192 -4.105 1.00 93.75 107 LEU A N 1
ATOM 899 C CA . LEU A 1 107 ? 14.624 -1.655 -4.947 1.00 93.75 107 LEU A CA 1
ATOM 900 C C . LEU A 1 107 ? 14.102 -2.465 -6.138 1.00 93.75 107 LEU A C 1
ATOM 902 O O . LEU A 1 107 ? 13.257 -3.351 -5.970 1.00 93.75 107 LEU A O 1
ATOM 906 N N . TRP A 1 108 ? 14.673 -2.208 -7.317 1.00 92.12 108 TRP A N 1
ATOM 907 C CA . TRP A 1 108 ? 14.278 -2.853 -8.570 1.00 92.12 108 TRP A CA 1
ATOM 908 C C . TRP A 1 108 ? 14.275 -4.383 -8.473 1.00 92.12 108 TRP A C 1
ATOM 910 O O . TRP A 1 108 ? 13.296 -5.007 -8.863 1.00 92.12 108 TRP A O 1
ATOM 920 N N . ASP A 1 109 ? 15.292 -4.995 -7.860 1.00 92.38 109 ASP A N 1
ATOM 921 C CA . ASP A 1 109 ? 15.378 -6.459 -7.728 1.00 92.38 109 ASP A CA 1
ATOM 922 C C . ASP A 1 109 ? 14.237 -7.053 -6.895 1.00 92.38 109 ASP A C 1
ATOM 924 O O . ASP A 1 109 ? 13.748 -8.152 -7.173 1.00 92.38 109 ASP A O 1
ATOM 928 N N . LYS A 1 110 ? 13.794 -6.325 -5.861 1.00 93.94 110 LYS A N 1
ATOM 929 C CA . LYS A 1 110 ? 12.661 -6.732 -5.020 1.00 93.94 110 LYS A CA 1
ATOM 930 C C . LYS A 1 110 ? 11.355 -6.575 -5.786 1.00 93.94 110 LYS A C 1
ATOM 932 O O . LYS A 1 110 ? 10.571 -7.518 -5.830 1.00 93.94 110 LYS A O 1
ATOM 937 N N . ALA A 1 111 ? 11.157 -5.429 -6.433 1.00 94.00 111 ALA A N 1
ATOM 938 C CA . ALA A 1 111 ? 9.984 -5.192 -7.265 1.00 94.00 111 ALA A CA 1
ATOM 939 C C . ALA A 1 111 ? 9.886 -6.210 -8.411 1.00 94.00 111 ALA A C 1
ATOM 941 O O . ALA A 1 111 ? 8.822 -6.766 -8.643 1.00 94.00 111 ALA A O 1
ATOM 942 N N . TRP A 1 112 ? 10.997 -6.534 -9.073 1.00 91.81 112 TRP A N 1
ATOM 943 C CA . TRP A 1 112 ? 11.045 -7.516 -10.153 1.00 91.81 112 TRP A CA 1
ATOM 944 C C . TRP A 1 112 ? 10.662 -8.925 -9.689 1.00 91.81 112 TRP A C 1
ATOM 946 O O . TRP A 1 112 ? 9.939 -9.639 -10.386 1.00 91.81 112 TRP A O 1
ATOM 956 N N . LYS A 1 113 ? 11.104 -9.334 -8.491 1.00 94.75 113 LYS A N 1
ATOM 957 C CA . LYS A 1 113 ? 10.656 -10.593 -7.875 1.00 94.75 113 LYS A CA 1
ATOM 958 C C . LYS A 1 113 ? 9.143 -10.595 -7.643 1.00 94.75 113 LYS A C 1
ATOM 960 O O . LYS A 1 113 ? 8.500 -11.588 -7.969 1.00 94.75 113 LYS A O 1
ATOM 965 N N . GLU A 1 114 ? 8.577 -9.505 -7.132 1.00 95.06 114 GLU A N 1
ATOM 966 C CA . GLU A 1 114 ? 7.131 -9.391 -6.900 1.00 95.06 114 GLU A CA 1
ATOM 967 C C . GLU A 1 114 ? 6.314 -9.343 -8.201 1.00 95.06 114 GLU A C 1
ATOM 969 O O . GLU A 1 114 ? 5.314 -10.048 -8.319 1.00 95.06 114 GLU A O 1
ATOM 974 N N . ILE A 1 115 ? 6.780 -8.617 -9.223 1.00 92.06 115 ILE A N 1
ATOM 975 C CA . ILE A 1 115 ? 6.164 -8.590 -10.560 1.00 92.06 115 ILE A CA 1
ATOM 976 C C . ILE A 1 115 ? 6.073 -10.011 -11.127 1.00 92.06 115 ILE A C 1
ATOM 978 O O . ILE A 1 115 ? 5.001 -10.433 -11.559 1.00 92.06 115 ILE A O 1
ATOM 982 N N . ARG A 1 116 ? 7.153 -10.799 -11.046 1.00 91.69 116 ARG A N 1
ATOM 983 C CA . ARG A 1 116 ? 7.129 -12.199 -11.498 1.00 91.69 116 ARG A CA 1
ATOM 984 C C . ARG A 1 116 ? 6.185 -13.073 -10.669 1.00 91.69 116 ARG A C 1
ATOM 986 O O . ARG A 1 116 ? 5.456 -13.874 -11.244 1.00 91.69 116 ARG A O 1
ATOM 993 N N . ARG A 1 117 ? 6.151 -12.902 -9.341 1.00 91.94 117 ARG A N 1
ATOM 994 C CA . ARG A 1 117 ? 5.224 -13.635 -8.454 1.00 91.94 117 ARG A CA 1
ATOM 995 C C . ARG A 1 117 ? 3.759 -13.330 -8.748 1.00 91.94 117 ARG A C 1
ATOM 997 O O . ARG A 1 117 ? 2.928 -14.224 -8.652 1.00 91.94 117 ARG A O 1
ATOM 1004 N N . SER A 1 118 ? 3.448 -12.092 -9.124 1.00 88.50 118 SER A N 1
ATOM 1005 C CA . SER A 1 118 ? 2.077 -11.651 -9.403 1.00 88.50 118 SER A CA 1
ATOM 1006 C C . SER A 1 118 ? 1.477 -12.207 -10.699 1.00 88.50 118 SER A C 1
ATOM 1008 O O . SER A 1 118 ? 0.329 -11.897 -11.003 1.00 88.50 118 SER A O 1
ATOM 1010 N N . ARG A 1 119 ? 2.238 -12.994 -11.479 1.00 84.62 119 ARG A N 1
ATOM 1011 C CA . ARG A 1 119 ? 1.874 -13.418 -12.844 1.00 84.62 119 ARG A CA 1
ATOM 1012 C C . ARG A 1 119 ? 1.501 -12.243 -13.759 1.00 84.62 119 ARG A C 1
ATOM 1014 O O . ARG A 1 119 ? 0.791 -12.414 -14.741 1.00 84.62 119 ARG A O 1
ATOM 1021 N N . ALA A 1 120 ? 2.035 -11.050 -13.480 1.00 71.19 120 ALA A N 1
ATOM 1022 C CA . ALA A 1 120 ? 1.834 -9.852 -14.297 1.00 71.19 120 ALA A CA 1
ATOM 1023 C C . ALA A 1 120 ? 2.159 -10.065 -15.782 1.00 71.19 120 ALA A C 1
ATOM 1025 O O . ALA A 1 120 ? 1.555 -9.429 -16.635 1.00 71.19 120 ALA A O 1
ATOM 1026 N N . LEU A 1 121 ? 3.084 -10.981 -16.082 1.00 66.12 121 LEU A N 1
ATOM 1027 C CA . LEU A 1 121 ? 3.489 -11.327 -17.444 1.00 66.12 121 LEU A CA 1
ATOM 1028 C C . LEU A 1 121 ? 2.401 -12.071 -18.238 1.00 66.12 121 LEU A C 1
ATOM 1030 O O . LEU A 1 121 ? 2.435 -12.053 -19.462 1.00 66.12 121 LEU A O 1
ATOM 1034 N N . GLU A 1 122 ? 1.434 -12.708 -17.571 1.00 70.75 122 GLU A N 1
ATOM 1035 C CA . GLU A 1 122 ? 0.340 -13.437 -18.231 1.00 70.75 122 GLU A CA 1
ATOM 1036 C C . GLU A 1 122 ? -0.829 -12.512 -18.613 1.00 70.75 122 GLU A C 1
ATOM 1038 O O . GLU A 1 122 ? -1.585 -12.815 -19.536 1.00 70.75 122 GLU A O 1
ATOM 1043 N N . MET A 1 123 ? -0.974 -11.360 -17.945 1.00 62.72 123 MET A N 1
ATOM 1044 C CA . MET A 1 123 ? -2.112 -10.448 -18.145 1.00 62.72 123 MET A CA 1
ATOM 1045 C C . MET A 1 123 ? -2.046 -9.674 -19.475 1.00 62.72 123 MET A C 1
ATOM 1047 O O . MET A 1 123 ? -3.095 -9.337 -20.025 1.00 62.72 123 MET A O 1
ATOM 1051 N N . ASP A 1 124 ? -0.851 -9.461 -20.041 1.00 58.75 124 ASP A N 1
ATOM 1052 C CA . ASP A 1 124 ? -0.673 -8.803 -21.350 1.00 58.75 124 ASP A CA 1
ATOM 1053 C C . ASP A 1 124 ? -1.283 -9.613 -22.516 1.00 58.75 124 ASP A C 1
ATOM 1055 O O . ASP A 1 124 ? -1.557 -9.063 -23.584 1.00 58.75 124 ASP A O 1
ATOM 1059 N N . PHE A 1 125 ? -1.554 -10.909 -22.319 1.00 54.53 125 PHE A N 1
ATOM 1060 C CA . PHE A 1 125 ? -2.165 -11.763 -23.343 1.00 54.53 125 PHE A CA 1
ATOM 1061 C C . PHE A 1 125 ? -3.695 -11.708 -23.376 1.00 54.53 125 PHE A C 1
ATOM 1063 O O . PHE A 1 125 ? -4.292 -12.157 -24.356 1.00 54.53 125 PHE A O 1
ATOM 1070 N N . GLN A 1 126 ? -4.352 -11.183 -22.337 1.00 55.94 126 GLN A N 1
ATOM 1071 C CA . GLN A 1 126 ? -5.818 -11.201 -22.262 1.00 55.94 126 GLN A CA 1
ATOM 1072 C C . GLN A 1 126 ? -6.473 -9.881 -22.675 1.00 55.94 126 GLN A C 1
ATOM 1074 O O . GLN A 1 126 ? -7.555 -9.920 -23.252 1.00 55.94 126 GLN A O 1
ATOM 1079 N N . SER A 1 127 ? -5.832 -8.727 -22.464 1.00 56.41 127 SER A N 1
ATOM 1080 C CA . SER A 1 127 ? -6.414 -7.426 -22.841 1.00 56.41 127 SER A CA 1
ATOM 1081 C C . SER A 1 127 ? -6.295 -7.094 -24.333 1.00 56.41 127 SER A C 1
ATOM 1083 O O . SER A 1 127 ? -7.076 -6.292 -24.834 1.00 56.41 127 SER A O 1
ATOM 1085 N N . ASN A 1 128 ? -5.374 -7.742 -25.055 1.00 54.41 128 ASN A N 1
ATOM 1086 C CA . ASN A 1 128 ? -5.194 -7.572 -26.502 1.00 54.41 128 ASN A CA 1
ATOM 1087 C C . ASN A 1 128 ? -5.828 -8.688 -27.342 1.00 54.41 128 ASN A C 1
ATOM 1089 O O . ASN A 1 128 ? -5.647 -8.706 -28.561 1.00 54.41 128 ASN A O 1
ATOM 1093 N N . LYS A 1 129 ? -6.611 -9.595 -26.740 1.00 54.50 129 LYS A N 1
ATOM 1094 C CA . LYS A 1 129 ? -7.605 -10.337 -27.520 1.00 54.50 129 LYS A CA 1
ATOM 1095 C C . LYS A 1 129 ? -8.694 -9.345 -27.906 1.00 54.50 129 LYS A C 1
ATOM 1097 O O . LYS A 1 129 ? -9.725 -9.247 -27.250 1.00 54.50 129 LYS A O 1
ATOM 1102 N N . VAL A 1 130 ? -8.429 -8.600 -28.980 1.00 56.56 130 VAL A N 1
ATOM 1103 C CA . VAL A 1 130 ? -9.480 -8.063 -29.838 1.00 56.56 130 VAL A CA 1
ATOM 1104 C C . VAL A 1 130 ? -10.455 -9.227 -30.018 1.00 56.56 130 VAL A C 1
ATOM 1106 O O . VAL A 1 130 ? -10.001 -10.298 -30.442 1.00 56.56 130 VAL A O 1
ATOM 1109 N N . PRO A 1 131 ? -11.725 -9.108 -29.588 1.00 60.91 131 PRO A N 1
ATOM 1110 C CA . PRO A 1 131 ? -12.685 -10.175 -29.818 1.00 60.91 131 PRO A CA 1
ATOM 1111 C C . PRO A 1 131 ? -12.595 -10.534 -31.305 1.00 60.91 131 PRO A C 1
ATOM 1113 O O . PRO A 1 131 ? -12.522 -9.613 -32.126 1.00 60.91 131 PRO A O 1
ATOM 1116 N N . PRO A 1 132 ? -12.476 -11.828 -31.661 1.00 63.09 132 PRO A N 1
ATOM 1117 C CA . PRO A 1 132 ? -12.382 -12.224 -33.057 1.00 63.09 132 PRO A CA 1
ATOM 1118 C C . PRO A 1 132 ? -13.509 -11.513 -33.803 1.00 63.09 132 PRO A C 1
ATOM 1120 O O . PRO A 1 132 ? -14.656 -11.539 -33.359 1.00 63.09 132 PRO A O 1
ATOM 1123 N N . ALA A 1 133 ? -13.162 -10.810 -34.883 1.00 59.88 133 ALA A N 1
ATOM 1124 C CA . ALA A 1 133 ? -14.048 -9.893 -35.609 1.00 59.88 133 ALA A CA 1
ATOM 1125 C C . ALA A 1 133 ? -15.339 -10.551 -36.150 1.00 59.88 133 ALA A C 1
ATOM 1127 O O . ALA A 1 133 ? -16.173 -9.892 -36.760 1.00 59.88 133 ALA A O 1
ATOM 1128 N N . SER A 1 134 ? -15.510 -11.849 -35.921 1.00 63.91 134 SER A N 1
ATOM 1129 C CA . SER A 1 134 ? -16.585 -12.714 -36.376 1.00 63.91 134 SER A CA 1
ATOM 1130 C C . SER A 1 134 ? -17.900 -12.609 -35.595 1.00 63.91 134 SER A C 1
ATOM 1132 O O . SER A 1 134 ? -18.809 -13.361 -35.920 1.00 63.91 134 SER A O 1
ATOM 1134 N N . ASP A 1 135 ? -18.046 -11.716 -34.607 1.00 50.69 135 ASP A N 1
ATOM 1135 C CA . ASP A 1 135 ? -19.331 -11.567 -33.893 1.00 50.69 135 ASP A CA 1
ATOM 1136 C C . ASP A 1 135 ? -19.707 -10.117 -33.540 1.00 50.69 135 ASP A C 1
ATOM 1138 O O . ASP A 1 135 ? -20.461 -9.845 -32.605 1.00 50.69 135 ASP A O 1
ATOM 1142 N N . MET A 1 136 ? -19.235 -9.149 -34.335 1.00 49.91 136 MET A N 1
ATOM 1143 C CA . MET A 1 136 ? -19.916 -7.856 -34.413 1.00 49.91 136 MET A CA 1
ATOM 1144 C C . MET A 1 136 ? -21.148 -8.006 -35.307 1.00 49.91 136 MET A C 1
ATOM 1146 O O . MET A 1 136 ? -21.170 -7.548 -36.449 1.00 49.91 136 MET A O 1
ATOM 1150 N N . ARG A 1 137 ? -22.208 -8.630 -34.776 1.00 58.69 137 ARG A N 1
ATOM 1151 C CA . ARG A 1 137 ? -23.550 -8.293 -35.252 1.00 58.69 137 ARG A CA 1
ATOM 1152 C C . ARG A 1 137 ? -23.689 -6.793 -35.055 1.00 58.69 137 ARG A C 1
ATOM 1154 O O . ARG A 1 137 ? -23.652 -6.315 -33.924 1.00 58.69 137 ARG A O 1
ATOM 1161 N N . PHE A 1 138 ? -23.802 -6.073 -36.165 1.00 51.53 138 PHE A N 1
ATOM 1162 C CA . PHE A 1 138 ? -24.304 -4.712 -36.202 1.00 51.53 138 PHE A CA 1
ATOM 1163 C C . PHE A 1 138 ? -25.596 -4.696 -35.377 1.00 51.53 138 PHE A C 1
ATOM 1165 O O . PHE A 1 138 ? -26.656 -5.118 -35.840 1.00 51.53 138 PHE A O 1
ATOM 1172 N N . LEU A 1 139 ? -25.507 -4.276 -34.115 1.00 49.81 139 LEU A N 1
ATOM 1173 C CA . LEU A 1 139 ? -26.670 -3.775 -33.415 1.00 49.81 139 LEU A CA 1
ATOM 1174 C C . LEU A 1 139 ? -27.008 -2.510 -34.179 1.00 49.81 139 LEU A C 1
ATOM 1176 O O . LEU A 1 139 ? -26.344 -1.489 -34.013 1.00 49.81 139 LEU A O 1
ATOM 1180 N N . SER A 1 140 ? -27.954 -2.649 -35.107 1.00 59.69 140 SER A N 1
ATOM 1181 C CA . SER A 1 140 ? -28.606 -1.543 -35.787 1.00 59.69 140 SER A CA 1
ATOM 1182 C C . SER A 1 140 ? -28.880 -0.496 -34.726 1.00 59.69 140 SER A C 1
ATOM 1184 O O . SER A 1 140 ? -29.656 -0.745 -33.803 1.00 59.69 140 SER A O 1
ATOM 1186 N N . ILE A 1 141 ? -28.138 0.606 -34.792 1.00 53.53 141 ILE A N 1
ATOM 1187 C CA . ILE A 1 141 ? -28.329 1.751 -33.916 1.00 53.53 141 ILE A CA 1
ATOM 1188 C C . ILE A 1 141 ? -29.797 2.129 -34.120 1.00 53.53 141 ILE A C 1
ATOM 1190 O O . ILE A 1 141 ? -30.155 2.441 -35.259 1.00 53.53 141 ILE A O 1
ATOM 1194 N N . PRO A 1 142 ? -30.668 2.020 -33.099 1.00 60.59 142 PRO A N 1
ATOM 1195 C CA . PRO A 1 142 ? -32.019 2.512 -33.246 1.00 60.59 142 PRO A CA 1
ATOM 1196 C C . PRO A 1 142 ? -31.904 3.994 -33.575 1.00 60.59 142 PRO A C 1
ATOM 1198 O O . PRO A 1 142 ? -31.207 4.747 -32.892 1.00 60.59 142 PRO A O 1
ATOM 1201 N N . GLU A 1 143 ? -32.519 4.337 -34.696 1.00 64.31 143 GLU A N 1
ATOM 1202 C CA . GLU A 1 143 ? -32.625 5.670 -35.259 1.00 64.31 143 GLU A CA 1
ATOM 1203 C C . GLU A 1 143 ? -32.856 6.700 -34.138 1.00 64.31 143 GLU A C 1
ATOM 1205 O O . GLU A 1 143 ? -33.706 6.476 -33.267 1.00 64.31 143 GLU A O 1
ATOM 1210 N N . PRO A 1 144 ? -32.061 7.784 -34.076 1.00 64.00 144 PRO A N 1
ATOM 1211 C CA . PRO A 1 144 ? -32.177 8.752 -32.999 1.00 64.00 144 PRO A CA 1
ATOM 1212 C C . PRO A 1 144 ? -33.585 9.348 -33.011 1.00 64.00 144 PRO A C 1
ATOM 1214 O O . PRO A 1 144 ? -34.021 9.929 -34.004 1.00 64.00 144 PRO A O 1
ATOM 1217 N N . ALA A 1 145 ? -34.292 9.197 -31.889 1.00 68.19 145 ALA A N 1
ATOM 1218 C CA . ALA A 1 145 ? -35.581 9.835 -31.673 1.00 68.19 145 ALA A CA 1
ATOM 1219 C C . ALA A 1 145 ? -35.478 11.350 -31.955 1.00 68.19 145 ALA A C 1
ATOM 1221 O O . ALA A 1 145 ? -34.442 11.955 -31.651 1.00 68.19 145 ALA A O 1
ATOM 1222 N N . PRO A 1 146 ? -36.531 11.965 -32.528 1.00 66.50 146 PRO A N 1
ATOM 1223 C CA . PRO A 1 146 ? -36.515 13.355 -32.965 1.00 66.50 146 PRO A CA 1
ATOM 1224 C C . PRO A 1 146 ? -36.072 14.280 -31.832 1.00 66.50 146 PRO A C 1
ATOM 1226 O O . PRO A 1 146 ? -36.556 14.177 -30.705 1.00 66.50 146 PRO A O 1
ATOM 1229 N N . ALA A 1 147 ? -35.125 15.163 -32.147 1.00 53.69 147 ALA A N 1
ATOM 1230 C CA . ALA A 1 147 ? -34.547 16.125 -31.224 1.00 53.69 147 ALA A CA 1
ATOM 1231 C C . ALA A 1 147 ? -35.649 16.963 -30.561 1.00 53.69 147 ALA A C 1
ATOM 1233 O O . ALA A 1 147 ? -36.332 17.752 -31.215 1.00 53.69 147 ALA A O 1
ATOM 1234 N N . TRP A 1 148 ? -35.809 16.806 -29.248 1.00 54.25 148 TRP A N 1
ATOM 1235 C CA . TRP A 1 148 ? -36.599 17.735 -28.454 1.00 54.25 148 TRP A CA 1
ATOM 1236 C C . TRP A 1 148 ? -35.792 19.029 -28.396 1.00 54.25 148 TRP A C 1
ATOM 1238 O O . TRP A 1 148 ? -34.703 19.082 -27.827 1.00 54.25 148 TRP A O 1
ATOM 1248 N N . ASN A 1 149 ? -36.303 20.045 -29.086 1.00 56.47 149 ASN A N 1
ATOM 1249 C CA . ASN A 1 149 ? -35.760 21.390 -29.126 1.00 56.47 149 ASN A CA 1
ATOM 1250 C C . ASN A 1 149 ? -35.894 22.018 -27.731 1.00 56.47 149 ASN A C 1
ATOM 1252 O O . ASN A 1 149 ? -36.937 22.571 -27.382 1.00 56.47 149 ASN A O 1
ATOM 1256 N N . TYR A 1 150 ? -34.856 21.884 -26.907 1.00 46.56 150 TYR A N 1
ATOM 1257 C CA . TYR A 1 150 ? -34.749 22.645 -25.671 1.00 46.56 150 TYR A CA 1
ATOM 1258 C C . TYR A 1 150 ? -34.295 24.056 -26.031 1.00 46.56 150 TYR A C 1
ATOM 1260 O O . TYR A 1 150 ? -33.109 24.309 -26.236 1.00 46.56 150 TYR A O 1
ATOM 126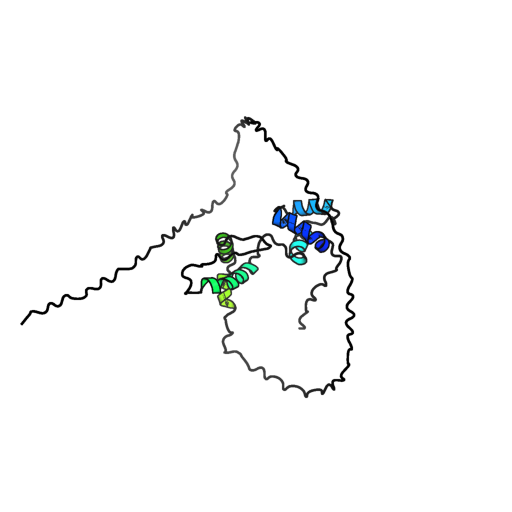8 N N . ASN A 1 151 ? -35.268 24.964 -26.103 1.00 47.75 151 ASN A N 1
ATOM 1269 C CA . ASN A 1 151 ? -35.046 26.399 -26.017 1.00 47.75 151 ASN A CA 1
ATOM 1270 C C . ASN A 1 151 ? -34.166 26.678 -24.788 1.00 47.75 151 ASN A C 1
ATOM 1272 O O . ASN A 1 151 ? -34.592 26.530 -23.643 1.00 47.75 151 ASN A O 1
ATOM 1276 N N . THR A 1 152 ? -32.908 27.026 -25.032 1.00 47.75 152 THR A N 1
ATOM 1277 C CA . THR A 1 152 ? -31.990 27.549 -24.027 1.00 47.75 152 THR A CA 1
ATOM 1278 C C . THR A 1 152 ? -32.361 28.994 -23.725 1.00 47.75 152 THR A C 1
ATOM 1280 O O . THR A 1 152 ? -31.994 29.892 -24.479 1.00 47.75 152 THR A O 1
ATOM 1283 N N . ASP A 1 153 ? -33.044 29.218 -22.604 1.00 54.41 153 ASP A N 1
ATOM 1284 C CA . ASP A 1 153 ? -33.096 30.536 -21.976 1.00 54.41 153 ASP A CA 1
ATOM 1285 C C . ASP A 1 153 ? -31.708 30.874 -21.396 1.00 54.41 153 ASP A C 1
ATOM 1287 O O . ASP A 1 153 ? -31.170 30.105 -20.586 1.00 54.41 153 ASP A O 1
ATOM 1291 N N . PRO A 1 154 ? -31.090 32.011 -21.763 1.00 60.00 154 PRO A N 1
ATOM 1292 C CA . PRO A 1 154 ? -29.832 32.439 -21.172 1.00 60.00 154 PRO A CA 1
ATOM 1293 C C . PRO A 1 154 ? -30.086 33.004 -19.768 1.00 60.00 154 PRO A C 1
ATOM 1295 O O . PRO A 1 154 ? -30.278 34.204 -19.580 1.00 60.00 154 PRO A O 1
ATOM 1298 N N . ILE A 1 155 ? -30.048 32.146 -18.746 1.00 56.72 155 ILE A N 1
ATOM 1299 C CA . ILE A 1 155 ? -29.949 32.610 -17.357 1.00 56.72 155 ILE A CA 1
ATOM 1300 C C . ILE A 1 155 ? -28.525 33.130 -17.140 1.00 56.72 155 ILE A C 1
ATOM 1302 O O . ILE A 1 155 ? -27.593 32.384 -16.829 1.00 56.72 155 ILE A O 1
ATOM 1306 N N . ALA A 1 156 ? -28.375 34.442 -17.305 1.00 50.53 156 ALA A N 1
ATOM 1307 C CA . ALA A 1 156 ? -27.223 35.218 -16.884 1.00 50.53 156 ALA A CA 1
ATOM 1308 C C . ALA A 1 156 ? -26.999 35.042 -15.371 1.00 50.53 156 ALA A C 1
ATOM 1310 O O . ALA A 1 156 ? -27.631 35.699 -14.544 1.00 50.53 156 ALA A O 1
ATOM 1311 N N . ARG A 1 157 ? -26.083 34.148 -14.985 1.00 52.22 157 ARG A N 1
ATOM 1312 C CA . ARG A 1 157 ? -25.535 34.126 -13.624 1.00 52.22 157 ARG A CA 1
ATOM 1313 C C . ARG A 1 157 ? -24.377 35.107 -13.549 1.00 52.22 157 ARG A C 1
ATOM 1315 O O . ARG A 1 157 ? -23.252 34.805 -13.933 1.00 52.22 157 ARG A O 1
ATOM 1322 N N . ASN A 1 158 ? -24.703 36.288 -13.042 1.00 47.97 158 ASN A N 1
ATOM 1323 C CA . ASN A 1 158 ? -23.771 37.291 -12.561 1.00 47.97 158 ASN A CA 1
ATOM 1324 C C . ASN A 1 158 ? -23.039 36.720 -11.330 1.00 47.97 158 ASN A C 1
ATOM 1326 O O . ASN A 1 158 ? -23.599 36.679 -10.235 1.00 47.97 158 ASN A O 1
ATOM 1330 N N . ILE A 1 159 ? -21.832 36.181 -11.521 1.00 48.22 159 ILE A N 1
ATOM 1331 C CA . ILE A 1 159 ? -20.977 35.710 -10.424 1.00 48.22 159 ILE A CA 1
ATOM 1332 C C . ILE A 1 159 ? -20.030 36.854 -10.070 1.00 48.22 159 ILE A C 1
ATOM 1334 O O . ILE A 1 159 ? -18.958 37.003 -10.654 1.00 48.22 159 ILE A O 1
ATOM 1338 N N . SER A 1 160 ? -20.446 37.678 -9.115 1.00 48.56 160 SER A N 1
ATOM 1339 C CA . SER A 1 160 ? -19.607 38.707 -8.509 1.00 48.56 160 SER A CA 1
ATOM 1340 C C . SER A 1 160 ? -18.511 38.036 -7.675 1.00 48.56 160 SER A C 1
ATOM 1342 O O . SER A 1 160 ? -18.776 37.501 -6.600 1.00 48.56 160 SER A O 1
ATOM 1344 N N . PHE A 1 161 ? -17.270 38.056 -8.160 1.00 44.38 161 PHE A N 1
ATOM 1345 C CA . PHE A 1 161 ? -16.089 37.704 -7.370 1.00 44.38 161 PHE A CA 1
ATOM 1346 C C . PHE A 1 161 ? -15.744 38.876 -6.440 1.00 44.38 161 PHE A C 1
ATOM 1348 O O . PHE A 1 161 ? -15.110 39.845 -6.854 1.00 44.38 161 PHE A O 1
ATOM 1355 N N . THR A 1 162 ? -16.157 38.813 -5.174 1.00 57.31 162 THR A N 1
ATOM 1356 C CA . THR A 1 162 ? -15.615 39.701 -4.138 1.00 57.31 162 THR A CA 1
ATOM 1357 C C . THR A 1 162 ? -14.302 39.112 -3.632 1.00 57.31 162 THR A C 1
ATOM 1359 O O . THR A 1 162 ? -14.288 38.154 -2.857 1.00 57.31 162 THR A O 1
ATOM 1362 N N . ASN A 1 163 ? -13.189 39.678 -4.094 1.00 50.69 163 ASN A N 1
ATOM 1363 C CA . ASN A 1 163 ? -11.858 39.376 -3.582 1.00 50.69 163 ASN A CA 1
ATOM 1364 C C . ASN A 1 163 ? -11.713 39.976 -2.178 1.00 50.69 163 ASN A C 1
ATOM 1366 O O . ASN A 1 163 ? -11.482 41.174 -2.028 1.00 50.69 163 ASN A O 1
ATOM 1370 N N . ASN A 1 164 ? -11.825 39.139 -1.147 1.00 50.41 164 ASN A N 1
ATOM 1371 C CA . ASN A 1 164 ? -11.404 39.501 0.202 1.00 50.41 164 ASN A CA 1
ATOM 1372 C C . ASN A 1 164 ? -9.877 39.395 0.291 1.00 50.41 164 A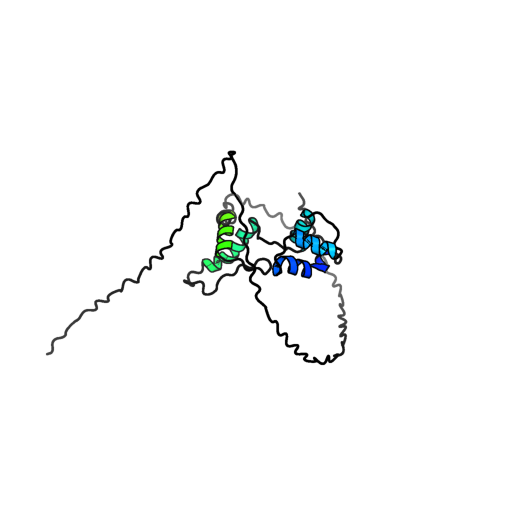SN A C 1
ATOM 1374 O O . ASN A 1 164 ? -9.320 38.364 0.664 1.00 50.41 164 ASN A O 1
ATOM 1378 N N . THR A 1 165 ? -9.205 40.487 -0.070 1.00 52.06 165 THR A N 1
ATOM 1379 C CA . THR A 1 165 ? -7.794 40.736 0.236 1.00 52.06 165 THR A CA 1
ATOM 1380 C C . THR A 1 165 ? -7.683 41.067 1.723 1.00 52.06 165 THR A C 1
ATOM 1382 O O . THR A 1 165 ? -7.774 42.222 2.130 1.00 52.06 165 THR A O 1
ATOM 1385 N N . ALA A 1 166 ? -7.526 40.039 2.555 1.00 49.22 166 ALA A N 1
ATOM 1386 C CA . ALA A 1 166 ? -7.137 40.219 3.945 1.00 49.22 166 ALA A CA 1
ATOM 1387 C C . ALA A 1 166 ? -5.626 40.481 4.006 1.00 49.22 166 ALA A C 1
ATOM 1389 O O . ALA A 1 166 ? -4.805 39.571 3.889 1.00 49.22 166 ALA A O 1
ATOM 1390 N N . SER A 1 167 ? -5.274 41.755 4.170 1.00 58.00 167 SER A N 1
ATOM 1391 C CA . SER A 1 167 ? -3.946 42.214 4.563 1.00 58.00 167 SER A CA 1
ATOM 1392 C C . SER A 1 167 ? -3.614 41.689 5.962 1.00 58.00 167 SER A C 1
ATOM 1394 O O . SER A 1 167 ? -4.041 42.267 6.960 1.00 58.00 167 SER A O 1
ATOM 1396 N N . SER A 1 168 ? -2.839 40.607 6.056 1.00 50.28 168 SER A N 1
ATOM 1397 C CA . SER A 1 168 ? -2.155 40.254 7.302 1.00 50.28 168 SER A CA 1
ATOM 1398 C C . SER A 1 168 ? -0.806 40.958 7.354 1.00 50.28 168 SER A C 1
ATOM 1400 O O . SER A 1 168 ? 0.137 40.635 6.637 1.00 50.28 168 SER A O 1
ATOM 1402 N N . SER A 1 169 ? -0.776 41.950 8.235 1.00 54.59 169 SER A N 1
ATOM 1403 C CA . SER A 1 169 ? 0.373 42.665 8.767 1.00 54.59 169 SER A CA 1
ATOM 1404 C C . SER A 1 169 ? 1.574 41.759 9.050 1.00 54.59 169 SER A C 1
ATOM 1406 O O . SER A 1 169 ? 1.476 40.772 9.781 1.00 54.59 169 SER A O 1
ATOM 1408 N N . ALA A 1 170 ? 2.721 42.168 8.511 1.00 48.69 170 ALA A N 1
ATOM 1409 C CA . ALA A 1 170 ? 4.036 41.644 8.827 1.00 48.69 170 ALA A CA 1
ATOM 1410 C C . ALA A 1 170 ? 4.350 41.833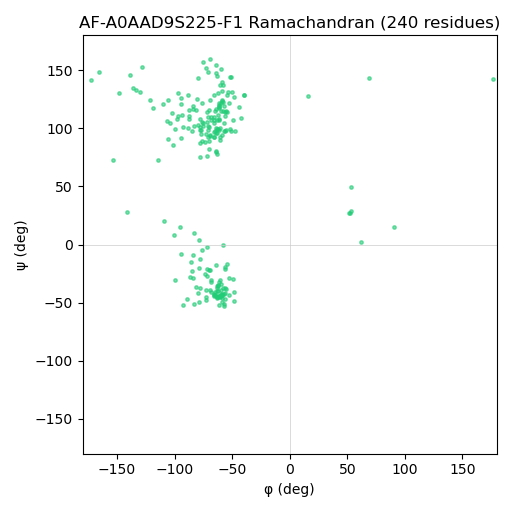 10.321 1.00 48.69 170 ALA A C 1
ATOM 1412 O O . ALA A 1 170 ? 4.496 42.959 10.793 1.00 48.69 170 ALA A O 1
ATOM 1413 N N . SER A 1 171 ? 4.484 40.727 11.052 1.00 51.00 171 SER A N 1
ATOM 1414 C CA . SER A 1 171 ? 5.143 40.714 12.357 1.00 51.00 171 SER A CA 1
ATOM 1415 C C . SER A 1 171 ? 6.576 40.234 12.155 1.00 51.00 171 SER A C 1
ATOM 1417 O O . SER A 1 171 ? 6.829 39.077 11.819 1.00 51.00 171 SER A O 1
ATOM 1419 N N . SER A 1 172 ? 7.505 41.178 12.286 1.00 51.53 172 SER A N 1
ATOM 1420 C CA . SER A 1 172 ? 8.949 40.972 12.250 1.00 51.53 172 SER A CA 1
ATOM 1421 C C . SER A 1 172 ? 9.380 40.241 13.522 1.00 51.53 172 SER A C 1
ATOM 1423 O O . SER A 1 172 ? 9.522 40.846 14.586 1.00 51.53 172 SER A O 1
ATOM 1425 N N . VAL A 1 173 ? 9.550 38.922 13.430 1.00 52.19 173 VAL A N 1
ATOM 1426 C CA . VAL A 1 173 ? 10.131 38.115 14.506 1.00 52.19 173 VAL A CA 1
ATOM 1427 C C . VAL A 1 173 ? 11.644 38.115 14.316 1.00 52.19 173 VAL A C 1
ATOM 1429 O O . VAL A 1 173 ? 12.168 37.556 13.356 1.00 52.19 173 VAL A O 1
ATOM 1432 N N . LYS A 1 174 ? 12.342 38.785 15.234 1.00 52.81 174 LYS A N 1
ATOM 1433 C CA . LYS A 1 174 ? 13.801 38.766 15.343 1.00 52.81 174 LYS A CA 1
ATOM 1434 C C . LYS A 1 174 ? 14.251 37.343 15.690 1.00 52.81 174 LYS A C 1
ATOM 1436 O O . LYS A 1 174 ? 13.923 36.846 16.764 1.00 52.81 174 LYS A O 1
ATOM 1441 N N . CYS A 1 175 ? 15.002 36.703 14.798 1.00 41.72 175 CYS A N 1
ATOM 1442 C CA . CYS A 1 175 ? 15.731 35.478 15.111 1.00 41.72 175 CYS A CA 1
ATOM 1443 C C . CYS A 1 175 ? 16.881 35.829 16.064 1.00 41.72 175 CYS A C 1
ATOM 1445 O O . CYS A 1 175 ? 17.767 36.601 15.706 1.00 41.72 175 CYS A O 1
ATOM 1447 N N . VAL A 1 176 ? 16.837 35.303 17.287 1.00 53.75 176 VAL A N 1
ATOM 1448 C CA . VAL A 1 176 ? 17.970 35.309 18.217 1.00 53.75 176 VAL A CA 1
ATOM 1449 C C . VAL A 1 176 ? 18.706 33.990 18.023 1.00 53.75 176 VAL A C 1
ATOM 1451 O O . VAL A 1 176 ? 18.182 32.928 18.357 1.00 53.75 176 VAL A O 1
ATOM 1454 N N . ASP A 1 177 ? 19.913 34.068 17.470 1.00 50.31 177 ASP A N 1
ATOM 1455 C CA . ASP A 1 177 ? 20.844 32.949 17.373 1.00 50.31 177 ASP A CA 1
ATOM 1456 C C . ASP A 1 177 ? 21.288 32.529 18.780 1.00 50.31 177 ASP A C 1
ATOM 1458 O O . ASP A 1 177 ? 22.088 33.199 19.430 1.00 50.31 177 ASP A O 1
ATOM 1462 N N . THR A 1 178 ? 20.757 31.407 19.269 1.00 61.75 178 THR A N 1
ATOM 1463 C CA . THR A 1 178 ? 21.273 30.729 20.465 1.00 61.75 178 THR A CA 1
ATOM 1464 C C . THR A 1 178 ? 22.015 29.475 20.019 1.00 61.75 178 THR A C 1
ATOM 1466 O O . THR A 1 178 ? 21.435 28.402 19.865 1.00 61.75 178 THR A O 1
ATOM 1469 N N . LEU A 1 179 ? 23.320 29.625 19.787 1.00 56.25 179 LEU A N 1
ATOM 1470 C CA . LEU A 1 179 ? 24.253 28.513 19.628 1.00 56.25 179 LEU A CA 1
ATOM 1471 C C . LEU A 1 179 ? 24.462 27.840 20.991 1.00 56.25 179 LEU A C 1
ATOM 1473 O O . LEU A 1 179 ? 25.329 28.241 21.764 1.00 56.25 179 LEU A O 1
ATOM 1477 N N . GLN A 1 180 ? 23.679 26.805 21.294 1.00 48.22 180 GLN A N 1
ATOM 1478 C CA . GLN A 1 180 ? 24.031 25.861 22.355 1.00 48.22 180 GLN A CA 1
ATOM 1479 C C . GLN A 1 180 ? 24.901 24.744 21.775 1.00 48.22 180 GLN A C 1
ATOM 1481 O O . GLN A 1 180 ? 24.428 23.802 21.142 1.00 48.22 180 GLN A O 1
ATOM 1486 N N . SER A 1 181 ? 26.204 24.899 22.007 1.00 52.56 181 SER A N 1
ATOM 1487 C CA . SER A 1 181 ? 27.219 23.856 21.889 1.00 52.56 181 SER A CA 1
ATOM 1488 C C . SER A 1 181 ? 26.902 22.732 22.880 1.00 52.56 181 SER A C 1
ATOM 1490 O O . SER A 1 181 ? 27.053 22.903 24.089 1.00 52.56 181 SER A O 1
ATOM 1492 N N . TYR A 1 182 ? 26.446 21.584 22.379 1.00 56.59 182 TYR A N 1
ATOM 1493 C CA . TYR A 1 182 ? 26.346 20.360 23.168 1.00 56.59 182 TYR A CA 1
ATOM 1494 C C . TYR A 1 182 ? 27.624 19.540 22.984 1.00 56.59 182 TYR A C 1
ATOM 1496 O O . TYR A 1 182 ? 27.796 18.831 21.993 1.00 56.59 182 TYR A O 1
ATOM 1504 N N . HIS A 1 183 ? 28.514 19.613 23.973 1.00 47.44 183 HIS A N 1
ATOM 1505 C CA . HIS A 1 183 ? 29.536 18.596 24.188 1.00 47.44 183 HIS A CA 1
ATOM 1506 C C . HIS A 1 183 ? 28.850 17.336 24.729 1.00 47.44 183 HIS A C 1
ATOM 1508 O O . HIS A 1 183 ? 28.438 17.297 25.885 1.00 47.44 183 HIS A O 1
ATOM 1514 N N . SER A 1 184 ? 28.703 16.308 23.890 1.00 51.78 184 SER A N 1
ATOM 1515 C CA . SER A 1 184 ? 28.288 14.974 24.330 1.00 51.78 184 SER A CA 1
ATOM 1516 C C . SER A 1 184 ? 29.526 14.088 24.445 1.00 51.78 184 SER A C 1
ATOM 1518 O O . SER A 1 184 ? 30.071 13.610 23.451 1.00 51.78 184 SER A O 1
ATOM 1520 N N . THR A 1 185 ? 30.019 13.921 25.670 1.00 56.56 185 THR A N 1
ATOM 1521 C CA . THR A 1 185 ? 31.053 12.942 26.009 1.00 56.56 185 THR A CA 1
ATOM 1522 C C . THR A 1 185 ? 30.398 11.571 26.151 1.00 56.56 185 THR A C 1
ATOM 1524 O O . THR A 1 185 ? 29.761 11.284 27.163 1.00 56.56 185 THR A O 1
ATOM 1527 N N . HIS A 1 186 ? 30.546 10.720 25.138 1.00 48.53 186 HIS A N 1
ATOM 1528 C CA . HIS A 1 186 ? 30.233 9.299 25.252 1.00 48.53 186 HIS A CA 1
ATOM 1529 C C . HIS A 1 186 ? 31.351 8.599 26.039 1.00 48.53 186 HIS A C 1
ATOM 1531 O O . HIS A 1 186 ? 32.441 8.384 25.515 1.00 48.53 186 HIS A O 1
ATOM 1537 N N . THR A 1 187 ? 31.089 8.242 27.297 1.00 55.09 187 THR A N 1
ATOM 1538 C CA . THR A 1 187 ? 31.900 7.278 28.051 1.00 55.09 187 THR A CA 1
ATOM 1539 C C . THR A 1 187 ? 31.478 5.867 27.652 1.00 55.09 187 THR A C 1
ATOM 1541 O O . THR A 1 187 ? 30.332 5.472 27.861 1.00 55.09 187 THR A O 1
ATOM 1544 N N . CYS A 1 188 ? 32.400 5.127 27.040 1.00 39.69 188 CYS A N 1
ATOM 1545 C CA . CYS A 1 188 ? 32.250 3.716 26.703 1.00 39.69 188 CYS A CA 1
ATOM 1546 C C . CYS A 1 188 ? 32.470 2.893 27.980 1.00 39.69 188 CYS A C 1
ATOM 1548 O O . CYS A 1 188 ? 33.589 2.840 28.481 1.00 39.69 188 CYS A O 1
ATOM 1550 N N . THR A 1 189 ? 31.413 2.309 28.544 1.00 53.31 189 THR A N 1
ATOM 1551 C CA . THR A 1 189 ? 31.540 1.280 29.583 1.00 53.31 189 THR A CA 1
ATOM 1552 C C . THR A 1 189 ? 31.419 -0.081 28.921 1.00 53.31 189 THR A C 1
ATOM 1554 O O . THR A 1 189 ? 30.339 -0.445 28.449 1.00 53.31 189 THR A O 1
ATOM 1557 N N . ASP A 1 190 ? 32.534 -0.805 28.886 1.00 45.94 190 ASP A N 1
ATOM 1558 C CA . ASP A 1 190 ? 32.583 -2.215 28.526 1.00 45.94 190 ASP A CA 1
ATOM 1559 C C . ASP A 1 190 ? 31.743 -3.013 29.529 1.00 45.94 190 ASP A C 1
ATOM 1561 O O . ASP A 1 190 ? 32.015 -3.020 30.729 1.00 45.94 190 ASP A O 1
ATOM 1565 N N . ALA A 1 191 ? 30.688 -3.660 29.037 1.00 51.66 191 ALA A N 1
ATOM 1566 C CA . ALA A 1 191 ? 29.926 -4.637 29.797 1.00 51.66 191 ALA A CA 1
ATOM 1567 C C . ALA A 1 191 ? 30.316 -6.031 29.305 1.00 51.66 191 ALA A C 1
ATOM 1569 O O . ALA A 1 191 ? 29.918 -6.470 28.224 1.00 51.66 191 ALA A O 1
ATOM 1570 N N . GLU A 1 192 ? 31.116 -6.710 30.121 1.00 59.44 192 GLU A N 1
ATOM 1571 C CA . GLU A 1 192 ? 31.389 -8.135 30.030 1.00 59.44 192 GLU A CA 1
ATOM 1572 C C . GLU A 1 192 ? 30.069 -8.913 30.124 1.00 59.44 192 GLU A C 1
ATOM 1574 O O . GLU A 1 192 ? 29.394 -8.913 31.152 1.00 59.44 192 GLU A O 1
ATOM 1579 N N . PHE A 1 193 ? 29.689 -9.597 29.044 1.00 44.97 193 PHE A N 1
ATOM 1580 C CA . PHE A 1 193 ? 28.589 -10.556 29.064 1.00 44.97 193 PHE A CA 1
ATOM 1581 C C . PHE A 1 193 ? 29.166 -11.974 29.124 1.00 44.97 193 PHE A C 1
ATOM 1583 O O . PHE A 1 193 ? 29.361 -12.633 28.103 1.00 44.97 193 PHE A O 1
ATOM 1590 N N . SER A 1 194 ? 29.457 -12.432 30.344 1.00 57.59 194 SER A N 1
ATOM 1591 C CA . SER A 1 194 ? 29.599 -13.858 30.653 1.00 57.59 194 SER A CA 1
ATOM 1592 C C . SER A 1 194 ? 28.214 -14.443 30.911 1.00 57.59 194 SER A C 1
ATOM 1594 O O . SER A 1 194 ? 27.534 -14.057 31.857 1.00 57.59 194 SER A O 1
ATOM 1596 N N . GLY A 1 195 ? 27.798 -15.388 30.071 1.00 44.62 195 GLY A N 1
ATOM 1597 C CA . GLY A 1 195 ? 26.500 -16.046 30.179 1.00 44.62 195 GLY A CA 1
ATOM 1598 C C . GLY A 1 195 ? 26.521 -17.439 29.569 1.00 44.62 195 GLY A C 1
ATOM 1599 O O . GLY A 1 195 ? 25.964 -17.660 28.497 1.00 44.62 195 GLY A O 1
ATOM 1600 N N . SER A 1 196 ? 27.174 -18.373 30.261 1.00 47.22 196 SER A N 1
ATOM 1601 C CA . SER A 1 196 ? 27.016 -19.816 30.066 1.00 47.22 196 SER A CA 1
ATOM 1602 C C . SER A 1 196 ? 25.545 -20.213 30.174 1.00 47.22 196 SER A C 1
ATOM 1604 O O . SER A 1 196 ? 24.914 -19.933 31.190 1.00 47.22 196 SER A O 1
ATOM 1606 N N . THR A 1 197 ? 25.014 -20.946 29.195 1.00 49.09 197 THR A N 1
ATOM 1607 C CA . THR A 1 197 ? 23.847 -21.808 29.430 1.00 49.09 197 THR A CA 1
ATOM 1608 C C . THR A 1 197 ? 24.045 -23.189 28.821 1.00 49.09 197 THR A C 1
ATOM 1610 O O . THR A 1 197 ? 24.539 -23.370 27.712 1.00 49.09 197 THR A O 1
ATOM 1613 N N . SER A 1 198 ? 23.715 -24.147 29.677 1.00 48.66 198 SER A N 1
ATOM 1614 C CA . SER A 1 198 ? 23.951 -25.580 29.639 1.00 48.66 198 SER A CA 1
ATOM 1615 C C . SER A 1 198 ? 23.085 -26.313 28.617 1.00 48.66 198 SER A C 1
ATOM 1617 O O . SER A 1 198 ? 21.938 -25.942 28.374 1.00 48.66 198 SER A O 1
ATOM 1619 N N . LEU A 1 199 ? 23.625 -27.430 28.118 1.00 50.56 199 LEU A N 1
ATOM 1620 C CA . LEU A 1 199 ? 22.878 -28.550 27.548 1.00 50.56 199 LEU A CA 1
ATOM 1621 C C . LEU A 1 199 ? 21.761 -29.026 28.494 1.00 50.56 199 LEU A C 1
ATOM 1623 O O . LEU A 1 199 ? 21.997 -29.123 29.698 1.00 50.56 199 LEU A O 1
ATOM 1627 N N . ALA A 1 200 ? 20.620 -29.441 27.931 1.00 47.00 200 ALA A N 1
ATOM 1628 C CA . ALA A 1 200 ? 20.103 -30.815 28.032 1.00 47.00 200 ALA A CA 1
ATOM 1629 C C . ALA A 1 200 ? 18.724 -30.966 27.354 1.00 47.00 200 ALA A C 1
ATOM 1631 O O . ALA A 1 200 ? 17.853 -30.123 27.535 1.00 47.00 200 ALA A O 1
ATOM 1632 N N . ASN A 1 201 ? 18.542 -32.129 26.709 1.00 41.34 201 ASN A N 1
ATOM 1633 C CA . ASN A 1 201 ? 17.288 -32.883 26.531 1.00 41.34 201 ASN A CA 1
ATOM 1634 C C . ASN A 1 201 ? 16.177 -32.321 25.629 1.00 41.34 201 ASN A C 1
ATOM 1636 O O . ASN A 1 201 ? 15.865 -31.144 25.650 1.00 41.34 201 ASN A O 1
ATOM 1640 N N . THR A 1 202 ? 15.413 -33.103 24.867 1.00 46.28 202 THR A N 1
ATOM 1641 C CA . THR A 1 202 ? 15.451 -34.471 24.304 1.00 46.28 202 THR A CA 1
ATOM 1642 C C . THR A 1 202 ? 14.238 -34.502 23.368 1.00 46.28 202 THR A C 1
ATOM 1644 O O . THR A 1 202 ? 13.206 -33.937 23.712 1.00 46.28 202 THR A O 1
ATOM 1647 N N . GLY A 1 203 ? 14.394 -35.152 22.213 1.00 44.78 203 GLY A N 1
ATOM 1648 C CA . GLY A 1 203 ? 13.377 -35.676 21.290 1.00 44.78 203 GLY A CA 1
ATOM 1649 C C . GLY A 1 203 ? 11.914 -35.216 21.371 1.00 44.78 203 GLY A C 1
ATOM 1650 O O . GLY A 1 203 ? 11.231 -35.472 22.350 1.00 44.78 203 GLY A O 1
ATOM 1651 N N . LEU A 1 204 ? 11.374 -34.774 20.235 1.00 43.50 204 LEU A N 1
ATOM 1652 C CA . LEU A 1 204 ? 10.371 -35.564 19.513 1.00 43.50 204 LEU A CA 1
ATOM 1653 C C . LEU A 1 204 ? 10.188 -35.019 18.089 1.00 43.50 204 LEU A C 1
ATOM 1655 O O . LEU A 1 204 ? 10.388 -33.839 17.819 1.00 43.50 204 LEU A O 1
ATOM 1659 N N . HIS A 1 205 ? 9.864 -35.935 17.189 1.00 47.97 205 HIS A N 1
ATOM 1660 C CA . HIS A 1 205 ? 9.761 -35.770 15.748 1.00 47.97 205 HIS A CA 1
ATOM 1661 C C . HIS A 1 205 ? 8.735 -34.710 15.338 1.00 47.97 205 HIS A C 1
ATOM 1663 O O . HIS A 1 205 ? 7.582 -34.806 15.742 1.00 47.97 205 HIS A O 1
ATOM 1669 N N . ASP A 1 206 ? 9.119 -33.807 14.431 1.00 37.25 206 ASP A N 1
ATOM 1670 C CA . ASP A 1 206 ? 8.177 -33.364 13.409 1.00 37.25 206 ASP A CA 1
ATOM 1671 C C . ASP A 1 206 ? 8.876 -33.004 12.095 1.00 37.25 206 ASP A C 1
ATOM 1673 O O . ASP A 1 206 ? 9.897 -32.312 12.036 1.00 37.25 206 ASP A O 1
ATOM 1677 N N . VAL A 1 207 ? 8.332 -33.575 11.028 1.00 48.03 207 VAL A N 1
ATOM 1678 C CA . VAL A 1 207 ? 8.872 -33.580 9.674 1.00 48.03 207 VAL A CA 1
ATOM 1679 C C . VAL A 1 207 ? 8.606 -32.218 9.041 1.00 48.03 207 VAL A C 1
ATOM 1681 O O . VAL A 1 207 ? 7.550 -31.982 8.460 1.00 48.03 207 VAL A O 1
ATOM 1684 N N . PHE A 1 208 ? 9.581 -31.312 9.105 1.00 38.19 208 PHE A N 1
ATOM 1685 C CA . PHE A 1 208 ? 9.576 -30.141 8.234 1.00 38.19 208 PHE A CA 1
ATOM 1686 C C . PHE A 1 208 ? 10.255 -30.475 6.909 1.00 38.19 208 PHE A C 1
ATOM 1688 O O . PHE A 1 208 ? 11.453 -30.746 6.837 1.00 38.19 208 PHE A O 1
ATOM 1695 N N . PHE A 1 209 ? 9.455 -30.418 5.845 1.00 37.44 209 PHE A N 1
ATOM 1696 C CA . PHE A 1 209 ? 9.903 -30.372 4.461 1.00 37.44 209 PHE A CA 1
ATOM 1697 C C . PHE A 1 209 ? 10.936 -29.251 4.282 1.00 37.44 209 PHE A C 1
ATOM 1699 O O . PHE A 1 209 ? 10.599 -28.081 4.088 1.00 37.44 209 PHE A O 1
ATOM 1706 N N . VAL A 1 210 ? 12.214 -29.622 4.284 1.00 36.84 210 VAL A N 1
ATOM 1707 C CA . VAL A 1 210 ? 13.267 -28.839 3.644 1.00 36.84 210 VAL A CA 1
ATOM 1708 C C . VAL A 1 210 ? 13.034 -28.978 2.145 1.00 36.84 210 VAL A C 1
ATOM 1710 O O . VAL A 1 210 ? 13.543 -29.890 1.500 1.00 36.84 210 VAL A O 1
ATOM 1713 N N . LEU A 1 211 ? 12.222 -28.087 1.575 1.00 41.88 211 LEU A N 1
ATOM 1714 C CA . LEU A 1 211 ? 12.294 -27.850 0.141 1.00 41.88 211 LEU A CA 1
ATOM 1715 C C . LEU A 1 211 ? 13.705 -27.320 -0.135 1.00 41.88 211 LEU A C 1
ATOM 1717 O O . LEU A 1 211 ? 14.061 -26.265 0.404 1.00 41.88 211 LEU A O 1
ATOM 1721 N N . PRO A 1 212 ? 14.528 -28.007 -0.944 1.00 46.41 212 PRO A N 1
ATOM 1722 C CA . PRO A 1 212 ? 15.794 -27.443 -1.353 1.00 46.41 212 PRO A CA 1
ATOM 1723 C C . PRO A 1 212 ? 15.477 -26.175 -2.146 1.00 46.41 212 PRO A C 1
ATOM 1725 O O . PRO A 1 212 ? 14.955 -26.229 -3.260 1.00 46.41 212 PRO A O 1
ATOM 1728 N N . LEU A 1 213 ? 15.808 -25.009 -1.581 1.00 42.09 213 LEU A N 1
ATOM 1729 C CA . LEU A 1 213 ? 16.127 -23.854 -2.403 1.00 42.09 213 LEU A CA 1
ATOM 1730 C C . LEU A 1 213 ? 17.340 -24.278 -3.229 1.00 42.09 213 LEU A C 1
ATOM 1732 O O . LEU A 1 213 ? 18.486 -24.090 -2.820 1.00 42.09 213 LEU A O 1
ATOM 1736 N N . THR A 1 214 ? 17.089 -24.860 -4.401 1.00 46.59 214 THR A N 1
ATOM 1737 C CA . THR A 1 214 ? 18.061 -24.896 -5.480 1.00 46.59 214 THR A CA 1
ATOM 1738 C C . THR A 1 214 ? 18.414 -23.449 -5.751 1.00 46.59 214 THR A C 1
ATOM 1740 O O . THR A 1 214 ? 17.683 -22.682 -6.385 1.00 46.59 214 THR A O 1
ATOM 1743 N N . ARG A 1 215 ? 19.536 -23.069 -5.159 1.00 43.91 215 ARG A N 1
ATOM 1744 C CA . ARG A 1 215 ? 20.278 -21.849 -5.363 1.00 43.91 215 ARG A CA 1
ATOM 1745 C C . ARG A 1 215 ? 20.738 -21.878 -6.816 1.00 43.91 215 ARG A C 1
ATOM 1747 O O . ARG A 1 215 ? 21.881 -22.194 -7.112 1.00 43.91 215 ARG A O 1
ATOM 1754 N N . MET A 1 216 ? 19.834 -21.572 -7.743 1.00 42.00 216 MET A N 1
ATOM 1755 C CA . MET A 1 216 ? 20.210 -21.195 -9.096 1.00 42.00 216 MET A CA 1
ATOM 1756 C C . MET A 1 216 ? 20.819 -19.799 -9.025 1.00 42.00 216 MET A C 1
ATOM 1758 O O . MET A 1 216 ? 20.208 -18.795 -9.387 1.00 42.00 216 MET A O 1
ATOM 1762 N N . CYS A 1 217 ? 22.059 -19.750 -8.544 1.00 40.62 217 CYS A N 1
ATOM 1763 C CA . CYS A 1 217 ? 23.022 -18.773 -9.007 1.00 40.62 217 CYS A CA 1
ATOM 1764 C C . CYS A 1 217 ? 23.260 -19.078 -10.489 1.00 40.62 217 CYS A C 1
ATOM 1766 O O . CYS A 1 217 ? 24.241 -19.716 -10.854 1.00 40.62 217 CYS A O 1
ATOM 1768 N N . HIS A 1 218 ? 22.344 -18.648 -11.358 1.00 41.34 218 HIS A N 1
ATOM 1769 C CA . HIS A 1 218 ? 22.745 -18.336 -12.717 1.00 41.34 218 HIS A CA 1
ATOM 1770 C C . HIS A 1 218 ? 23.670 -17.131 -12.588 1.00 41.34 218 HIS A C 1
ATOM 1772 O O . HIS A 1 218 ? 23.225 -15.985 -12.515 1.00 41.34 218 HIS A O 1
ATOM 1778 N N . ASN A 1 219 ? 24.966 -17.421 -12.492 1.00 41.44 219 ASN A N 1
ATOM 1779 C CA . ASN A 1 219 ? 25.990 -16.519 -12.968 1.00 41.44 219 ASN A CA 1
ATOM 1780 C C . ASN A 1 219 ? 25.592 -16.177 -14.403 1.00 41.44 219 ASN A C 1
ATOM 1782 O O . ASN A 1 219 ? 25.834 -16.948 -15.328 1.00 41.44 219 ASN A O 1
ATOM 1786 N N . TYR A 1 220 ? 24.935 -15.034 -14.579 1.00 44.06 220 TYR A N 1
ATOM 1787 C CA . TYR A 1 220 ? 24.949 -14.330 -15.847 1.00 44.06 220 TYR A CA 1
ATOM 1788 C C . TYR A 1 220 ? 26.405 -13.906 -16.059 1.00 44.06 220 TYR A C 1
ATOM 1790 O O . TYR A 1 220 ? 26.810 -12.789 -15.745 1.00 44.06 220 TYR A O 1
ATOM 1798 N N . SER A 1 221 ? 27.212 -14.855 -16.534 1.00 48.12 221 SER A N 1
ATOM 1799 C CA . SER A 1 221 ? 28.429 -14.561 -17.263 1.00 48.12 221 SER A CA 1
ATOM 1800 C C . SER A 1 221 ? 27.962 -13.804 -18.496 1.00 48.12 221 SER A C 1
ATOM 1802 O O . SER A 1 221 ? 27.408 -14.375 -19.433 1.00 48.12 221 SER A O 1
ATOM 1804 N N . MET A 1 222 ? 28.065 -12.479 -18.429 1.00 50.84 222 MET A N 1
ATOM 1805 C CA . MET A 1 222 ? 27.996 -11.626 -19.601 1.00 50.84 222 MET A CA 1
ATOM 1806 C C . MET A 1 222 ? 29.130 -12.086 -20.513 1.00 50.84 222 MET A C 1
ATOM 1808 O O . MET A 1 222 ? 30.271 -11.659 -20.340 1.00 50.84 222 MET A O 1
ATOM 1812 N N . ALA A 1 223 ? 28.8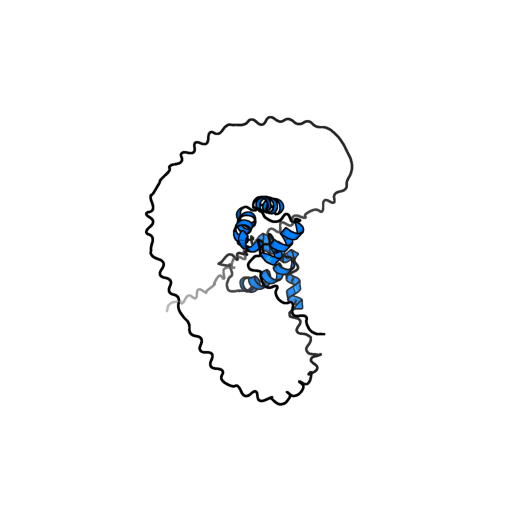24 -12.980 -21.453 1.00 44.66 223 ALA A N 1
ATOM 1813 C CA . ALA A 1 223 ? 29.659 -13.199 -22.614 1.00 44.66 223 ALA A CA 1
ATOM 1814 C C . ALA A 1 223 ? 29.812 -11.830 -23.283 1.00 44.66 223 ALA A C 1
ATOM 1816 O O . ALA A 1 223 ? 28.903 -11.328 -23.948 1.00 44.66 223 ALA A O 1
ATOM 1817 N N . ARG A 1 224 ? 30.943 -11.172 -23.016 1.00 50.00 224 ARG A N 1
ATOM 1818 C CA . ARG A 1 224 ? 31.419 -10.062 -23.824 1.00 50.00 224 ARG A CA 1
ATOM 1819 C C . ARG A 1 224 ? 31.657 -10.661 -25.198 1.00 50.00 224 ARG A C 1
ATOM 1821 O O . ARG A 1 224 ? 32.673 -11.308 -25.421 1.00 50.00 224 ARG A O 1
ATOM 1828 N N . ILE A 1 225 ? 30.702 -10.470 -26.097 1.00 52.72 225 ILE A N 1
ATOM 1829 C CA . ILE A 1 225 ? 30.980 -10.526 -27.524 1.00 52.72 225 ILE A CA 1
ATOM 1830 C C . ILE A 1 225 ? 31.945 -9.363 -27.755 1.00 52.72 225 ILE A C 1
ATOM 1832 O O . ILE A 1 225 ? 31.534 -8.201 -27.789 1.00 52.72 225 ILE A O 1
ATOM 1836 N N . LEU A 1 226 ? 33.242 -9.670 -27.753 1.00 57.84 226 LEU A N 1
ATOM 1837 C CA . LEU A 1 226 ? 34.250 -8.744 -28.236 1.00 57.84 226 LEU A CA 1
ATOM 1838 C C . LEU A 1 226 ? 33.931 -8.473 -29.714 1.00 57.84 226 LEU A C 1
ATOM 1840 O O . LEU A 1 226 ? 33.559 -9.411 -30.426 1.00 57.84 226 LEU A O 1
ATOM 1844 N N . PRO A 1 227 ? 34.006 -7.216 -30.174 1.00 57.78 227 PRO A N 1
ATOM 1845 C CA . PRO A 1 227 ? 33.921 -6.932 -31.595 1.00 57.78 227 PRO A CA 1
ATOM 1846 C C . PRO A 1 227 ? 35.051 -7.692 -32.293 1.00 57.78 227 PRO A C 1
ATOM 1848 O O . PRO A 1 227 ? 36.212 -7.565 -31.916 1.00 57.78 227 PRO A O 1
ATOM 1851 N N . VAL A 1 228 ? 34.693 -8.526 -33.266 1.00 59.59 228 VAL A N 1
ATOM 1852 C CA . VAL A 1 228 ? 35.656 -9.080 -34.216 1.00 59.59 228 VAL A CA 1
ATOM 1853 C C . VAL A 1 228 ? 36.177 -7.895 -35.015 1.00 59.59 228 VAL A C 1
ATOM 1855 O O . VAL A 1 228 ? 35.401 -7.229 -35.703 1.00 59.59 228 VAL A O 1
ATOM 1858 N N . ASP A 1 229 ? 37.466 -7.605 -34.861 1.00 47.47 229 ASP A N 1
ATOM 1859 C CA . ASP A 1 229 ? 38.184 -6.651 -35.691 1.00 47.47 229 ASP A CA 1
ATOM 1860 C C . ASP A 1 229 ? 38.031 -7.073 -37.154 1.00 47.47 229 ASP A C 1
ATOM 1862 O O . ASP A 1 229 ? 38.555 -8.100 -37.589 1.00 47.47 229 ASP A O 1
ATOM 1866 N N . ALA A 1 230 ? 37.283 -6.278 -37.918 1.00 54.22 230 ALA A N 1
ATOM 1867 C CA . ALA A 1 230 ? 37.309 -6.334 -39.366 1.00 54.22 230 ALA A CA 1
ATOM 1868 C C . ALA A 1 230 ? 38.678 -5.807 -39.803 1.00 54.22 230 ALA A C 1
ATOM 1870 O O . ALA A 1 230 ? 38.898 -4.603 -39.922 1.00 54.22 230 ALA A O 1
ATOM 1871 N N . THR A 1 231 ? 39.618 -6.729 -39.976 1.00 54.31 231 THR A N 1
ATOM 1872 C CA . THR A 1 231 ? 40.908 -6.480 -40.605 1.00 54.31 231 THR A CA 1
ATOM 1873 C C . THR A 1 231 ? 40.625 -6.091 -42.054 1.00 54.31 231 THR A C 1
ATOM 1875 O O . THR A 1 231 ? 40.321 -6.938 -42.891 1.00 54.31 231 THR A O 1
ATOM 1878 N N . SER A 1 232 ? 40.654 -4.791 -42.348 1.00 57.03 232 SER A N 1
ATOM 1879 C CA . SER A 1 232 ? 40.694 -4.298 -43.719 1.00 57.03 232 SER A CA 1
ATOM 1880 C C . SER A 1 232 ? 42.067 -4.641 -44.294 1.00 57.03 232 SER A C 1
ATOM 1882 O O . SER A 1 232 ? 43.039 -3.914 -44.091 1.00 57.03 232 SER A O 1
ATOM 1884 N N . VAL A 1 233 ? 42.151 -5.777 -44.978 1.00 58.53 233 VAL A N 1
ATOM 1885 C CA . VAL A 1 233 ? 43.178 -6.013 -45.990 1.00 58.53 233 VAL A CA 1
ATOM 1886 C C . VAL A 1 233 ? 42.807 -5.099 -47.155 1.00 58.53 233 VAL A C 1
ATOM 1888 O O . VAL A 1 233 ? 41.835 -5.357 -47.857 1.00 58.53 233 VAL A O 1
ATOM 1891 N N . ALA A 1 234 ? 43.500 -3.970 -47.270 1.00 61.50 234 ALA A N 1
ATOM 1892 C CA . ALA A 1 234 ? 43.500 -3.156 -48.474 1.00 61.50 234 ALA A CA 1
ATOM 1893 C C . ALA A 1 234 ? 44.889 -3.290 -49.090 1.00 61.50 234 ALA A C 1
ATOM 1895 O O . ALA A 1 234 ? 45.901 -3.041 -48.433 1.00 61.50 234 ALA A O 1
ATOM 1896 N N . ASP A 1 235 ? 44.868 -3.784 -50.318 1.00 59.66 235 ASP A N 1
ATOM 1897 C CA . ASP A 1 235 ? 45.984 -4.244 -51.117 1.00 59.66 235 ASP A CA 1
ATOM 1898 C C . ASP A 1 235 ? 47.054 -3.181 -51.372 1.00 59.66 235 ASP A C 1
ATOM 1900 O O . ASP A 1 235 ? 46.785 -2.016 -51.669 1.00 59.66 235 ASP A O 1
ATOM 1904 N N . SER A 1 236 ? 48.295 -3.652 -51.301 1.00 56.06 236 SER A N 1
ATOM 1905 C CA . SER A 1 236 ? 49.475 -3.008 -51.857 1.00 56.06 236 SER A CA 1
ATOM 1906 C C . SER A 1 236 ? 49.476 -3.201 -53.374 1.00 56.06 236 SER A C 1
ATOM 1908 O O . SER A 1 236 ? 49.829 -4.281 -53.845 1.00 56.06 236 SER A O 1
ATOM 1910 N N . GLU A 1 237 ? 49.147 -2.166 -54.146 1.00 63.09 237 GLU A N 1
ATOM 1911 C CA . GLU A 1 237 ? 49.440 -2.136 -55.582 1.00 63.09 237 GLU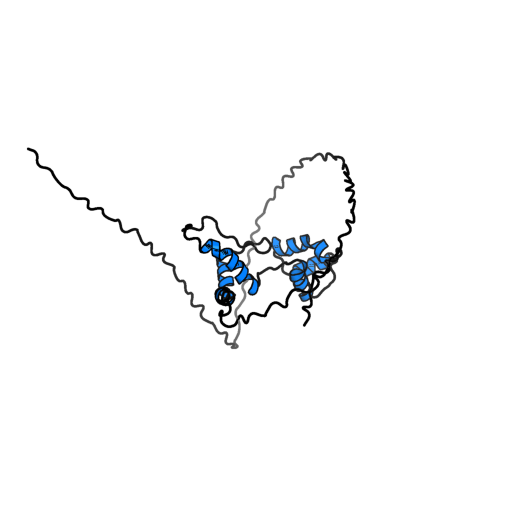 A CA 1
ATOM 1912 C C . GLU A 1 237 ? 50.600 -1.165 -55.840 1.00 63.09 237 GLU A C 1
ATOM 1914 O O . GLU A 1 237 ? 50.494 0.054 -55.704 1.00 63.09 237 GLU A O 1
ATOM 1919 N N . ALA A 1 238 ? 51.763 -1.752 -56.121 1.00 61.69 238 ALA A N 1
ATOM 1920 C CA . ALA A 1 238 ? 52.984 -1.060 -56.490 1.00 61.69 238 ALA A CA 1
ATOM 1921 C C . ALA A 1 238 ? 52.935 -0.685 -57.979 1.00 61.69 238 ALA A C 1
ATOM 1923 O O . ALA A 1 238 ? 52.788 -1.557 -58.833 1.00 61.69 238 ALA A O 1
ATOM 1924 N N . HIS A 1 239 ? 53.128 0.594 -58.296 1.00 64.06 239 HIS A N 1
ATOM 1925 C CA . HIS A 1 239 ? 53.415 1.035 -59.660 1.00 64.06 239 HIS A CA 1
ATOM 1926 C C . HIS A 1 239 ? 54.931 1.016 -59.920 1.00 64.06 239 HIS A C 1
ATOM 1928 O O . HIS A 1 239 ? 55.679 1.618 -59.143 1.00 64.06 239 HIS A O 1
ATOM 1934 N N . PRO A 1 240 ? 55.410 0.379 -61.003 1.00 70.00 240 PRO A N 1
ATOM 1935 C CA . PRO A 1 240 ? 56.764 0.584 -61.492 1.00 70.00 240 PRO A CA 1
ATOM 1936 C C . PRO A 1 240 ? 56.871 1.880 -62.305 1.00 70.00 240 PRO A C 1
ATOM 1938 O O . PRO A 1 240 ? 55.972 2.253 -63.057 1.00 70.00 240 PRO A O 1
ATOM 1941 N N . ALA A 1 241 ? 58.013 2.539 -62.134 1.00 60.06 241 ALA A N 1
ATOM 1942 C CA . ALA A 1 241 ? 58.455 3.688 -62.904 1.00 60.06 241 ALA A CA 1
ATOM 1943 C C . ALA A 1 241 ? 58.658 3.342 -64.387 1.00 60.06 241 ALA A C 1
ATOM 1945 O O . ALA A 1 241 ? 59.142 2.257 -64.723 1.00 60.06 241 ALA A O 1
ATOM 1946 N N . THR A 1 242 ? 58.362 4.295 -65.267 1.00 65.38 242 THR A N 1
ATOM 1947 C CA . THR A 1 242 ? 59.034 4.448 -66.564 1.00 65.38 242 THR A CA 1
ATOM 1948 C C . THR A 1 242 ? 59.036 5.917 -66.953 1.00 65.38 242 THR A C 1
ATOM 1950 O O . THR A 1 242 ? 57.995 6.574 -66.729 1.00 65.38 242 THR A O 1
#

pLDDT: mean 70.03, std 19.97, range [36.84, 98.38]

Organism: Phomopsis amygdali (NCBI:txid1214568)

Mean predicted aligned error: 19.07 Å

Secondary structure (DSSP, 8-state):
------PPPP--TT-HHHHTHHHHHIIIIIS---HHHHHHHHHHTT-----HHHHHHHHHHTS---SS--TTHHHHHHHHHHHHHH-TT-SS-SS---EEETTEEEPHHHHHHHHHHTTHHHHTTTTT----GGG--------PPP-------------------------------------------------------------------------------------------PPPP-

Sequence (242 aa):
MPAHSRAIPVRSADDVWHRHESQIKDLYQNQRKTLEEVKHLMEEKGFPKKPLSTWESKLRETLRLRKRANAKDWPLIYQHILPRLKHPKKKALKKKTRICLNNSEILWDKAWKEIRRSRALEMDFQSNKVPPASDMRFLSIPEPAPAWNYNTDPIARNISFTNNTASSSASSVKCVDTLQSYHSTHTCTDAEFSGSTSLANTGLHDVFFVLPLTRMCHNYSMARILPVDATSVADSEAHPAT

Radius of gyration: 34.23 Å; Cα contacts (8 Å, |Δi|>4): 83; chains: 1; bounding box: 96×78×97 Å

InterPro domains:
  IPR025676 Clr5 domain [PF14420] (14-48)

Solvent-accessible surface area (backbone atoms only — not comparable to full-atom values): 17134 Å² total; per-residue (Å²): 133,86,80,81,75,76,73,75,78,76,80,60,91,79,42,67,66,66,79,43,39,68,60,53,45,42,42,48,61,75,67,58,46,52,72,67,56,50,50,52,61,40,40,77,72,69,44,80,91,68,59,70,69,57,52,54,47,43,35,44,70,73,68,62,52,57,97,65,83,52,60,80,48,35,36,60,56,48,62,70,46,44,66,75,71,65,45,80,90,48,92,58,73,90,62,83,78,77,46,70,56,85,90,41,76,46,55,57,73,60,50,51,53,50,28,62,71,44,48,32,81,62,53,70,67,61,78,69,57,67,72,71,82,87,69,74,71,78,73,73,73,76,74,80,72,80,82,78,83,76,82,78,75,85,79,80,77,83,78,81,81,80,81,82,80,76,83,78,79,88,78,86,77,82,84,76,88,77,87,78,82,77,85,78,83,82,80,87,76,88,76,86,83,85,78,91,81,78,89,79,90,76,88,81,92,76,91,73,84,77,71,78,77,76,76,76,75,73,75,78,72,75,76,76,79,68,80,77,79,82,77,79,86,74,81,88,80,83,80,80,89,131